Protein AF-A0AA96ZXJ8-F1 (afdb_monomer_lite)

Foldseek 3Di:
DDDDPQDKDKWKKFKKAKFKDWLNHGDQVVVLVVLVVVCLLPDDFVCCCVQAFDDDPQWTWHKAWDDQDPDQRKTKIKIWTGHPVQDDPTDDNDPPPPDDPDPRIQIKIWIQRRVRRMIIIIDGPRGDPQCVQVSSQRNQQVSDPNRTDMGMGIGFDAFPVPRHGQMDIDIFRSDSVRVVVVSVVSCVVCVVRD

pLDDT: mean 78.91, std 14.93, range [38.12, 94.0]

Sequence (194 aa):
MGKGNVKFAERQVGFYRVLCELDQEPFPFMDVIDEYRHELRFSNPDRIQKIFALPHFGQILFLEFKEYTYRGDNVRGKFYCLSEADFPPQIPSDLEDPFFESEKSKAVHFYYFPEEQIIGGELKPGADVEKIGFYLETVMKNIFPNPPSFEFEISRVCSSKSGEELFKTVWVENNSNKIYQEILKAYAELSDLF

Secondary structure (DSSP, 8-state):
-------EEEEEEEEEEEEEEETTEE--HHHHHHHHHHHHHH--HHHHHHHTSEEETTEEEEEEEEEE-SSS--EEEEEEEEEGGGS-S---SS-S------TT-EEEEEEEETTTTEEEEEEBTTB-TTHHHHHHHHHHHHH-SS---EEEEEEEPBPTTT--B-EEEEEEES-HHHHHHHHHHHHHHHGGG-

Organism: NCBI:txid3028298

Radius of gyration: 17.15 Å; chains: 1; bounding box: 58×48×37 Å

Structure (mmCIF, N/CA/C/O backbone):
data_AF-A0AA96ZXJ8-F1
#
_entry.id   AF-A0AA96ZXJ8-F1
#
loop_
_atom_site.group_PDB
_atom_site.id
_atom_site.type_symbol
_atom_site.label_atom_id
_atom_site.label_alt_id
_atom_site.label_comp_id
_atom_site.label_asym_id
_atom_site.label_entity_id
_atom_site.label_seq_id
_atom_site.pdbx_PDB_ins_code
_atom_site.Cartn_x
_atom_site.Cartn_y
_atom_site.Cartn_z
_atom_site.occupancy
_atom_site.B_iso_or_equiv
_atom_site.auth_seq_id
_atom_site.auth_comp_id
_atom_site.auth_asym_id
_atom_site.auth_atom_id
_atom_site.pdbx_PDB_model_num
ATOM 1 N N . MET A 1 1 ? 40.303 0.109 -11.908 1.00 38.66 1 MET A N 1
ATOM 2 C CA . MET A 1 1 ? 39.143 0.130 -10.990 1.00 38.66 1 MET A CA 1
ATOM 3 C C . MET A 1 1 ? 38.223 1.260 -11.426 1.00 38.66 1 MET A C 1
ATOM 5 O O . MET A 1 1 ? 38.542 2.416 -11.183 1.00 38.66 1 MET A O 1
ATOM 9 N N . GLY A 1 2 ? 37.163 0.952 -12.177 1.00 38.12 2 GLY A N 1
ATOM 10 C CA . GLY A 1 2 ? 36.194 1.959 -12.613 1.00 38.12 2 GLY A CA 1
ATOM 11 C C . GLY A 1 2 ? 35.233 2.281 -11.473 1.00 38.12 2 GLY A C 1
ATOM 12 O O . GLY A 1 2 ? 34.596 1.373 -10.948 1.00 38.12 2 GLY A O 1
ATOM 13 N N . LYS A 1 3 ? 35.141 3.553 -11.074 1.00 40.69 3 LYS A N 1
ATOM 14 C CA . LYS A 1 3 ? 34.037 4.030 -10.236 1.00 40.69 3 LYS A CA 1
ATOM 15 C C . LYS A 1 3 ? 32.780 3.976 -11.103 1.00 40.69 3 LYS A C 1
ATOM 17 O O . LYS A 1 3 ? 32.683 4.727 -12.069 1.00 40.69 3 LYS A O 1
ATOM 22 N N . GLY A 1 4 ? 31.868 3.051 -10.812 1.00 45.03 4 GLY A N 1
ATOM 23 C CA . GLY A 1 4 ? 30.539 3.074 -11.413 1.00 45.03 4 GLY A CA 1
ATOM 24 C C . GLY A 1 4 ? 29.882 4.409 -11.074 1.00 45.03 4 GLY A C 1
ATOM 25 O O . GLY A 1 4 ? 29.867 4.803 -9.909 1.00 45.03 4 GLY A O 1
ATOM 26 N N . ASN A 1 5 ? 29.413 5.137 -12.086 1.00 51.25 5 ASN A N 1
ATOM 27 C CA . ASN A 1 5 ? 28.644 6.359 -11.883 1.00 51.25 5 ASN A CA 1
ATOM 28 C C . ASN A 1 5 ? 27.366 5.993 -11.124 1.00 51.25 5 ASN A C 1
ATOM 30 O O . ASN A 1 5 ? 26.446 5.421 -11.709 1.00 51.25 5 ASN A O 1
ATOM 34 N N . VAL A 1 6 ? 27.328 6.298 -9.828 1.00 56.91 6 VAL A N 1
ATOM 35 C CA . VAL A 1 6 ? 26.113 6.198 -9.020 1.00 56.91 6 VAL A CA 1
ATOM 36 C C . VAL A 1 6 ? 25.097 7.166 -9.617 1.00 56.91 6 VAL A C 1
ATOM 38 O O . VAL A 1 6 ? 25.311 8.379 -9.615 1.00 56.91 6 VAL A O 1
ATOM 41 N N . LYS A 1 7 ? 24.022 6.630 -10.201 1.00 72.06 7 LYS A N 1
ATOM 42 C CA . LYS A 1 7 ? 22.935 7.436 -10.757 1.00 72.06 7 LYS A CA 1
ATOM 43 C C . LYS A 1 7 ? 21.958 7.774 -9.633 1.00 72.06 7 LYS A C 1
ATOM 45 O O . LYS A 1 7 ? 21.336 6.882 -9.057 1.00 72.06 7 LYS A O 1
ATOM 50 N N . PHE A 1 8 ? 21.844 9.062 -9.335 1.00 77.56 8 PHE A N 1
ATOM 51 C CA . PHE A 1 8 ? 20.801 9.610 -8.474 1.00 77.56 8 PHE A CA 1
ATOM 52 C C . PHE A 1 8 ? 19.577 9.963 -9.318 1.00 77.56 8 PHE A C 1
ATOM 54 O O . PHE A 1 8 ? 19.719 10.382 -10.468 1.00 77.56 8 PHE A O 1
ATOM 61 N N . ALA A 1 9 ? 18.393 9.807 -8.739 1.00 80.31 9 ALA A N 1
ATOM 62 C CA . ALA A 1 9 ? 17.132 10.248 -9.313 1.00 80.31 9 ALA A CA 1
ATOM 63 C C . ALA A 1 9 ? 16.409 11.153 -8.313 1.00 80.31 9 ALA A C 1
ATOM 65 O O . ALA A 1 9 ? 16.383 10.868 -7.112 1.00 80.31 9 ALA A O 1
ATOM 66 N N . GLU A 1 10 ? 15.825 12.236 -8.817 1.00 86.06 10 GLU A N 1
ATOM 67 C CA . GLU A 1 10 ? 14.855 13.016 -8.057 1.00 86.06 10 GLU A CA 1
ATOM 68 C C . GLU A 1 10 ? 13.571 12.195 -7.908 1.00 86.06 10 GLU A C 1
ATOM 70 O O . GLU A 1 10 ? 13.087 11.600 -8.875 1.00 86.06 10 GLU A O 1
ATOM 75 N N . ARG A 1 11 ? 13.040 12.131 -6.688 1.00 86.19 11 ARG A N 1
ATOM 76 C CA . ARG A 1 11 ? 11.789 11.448 -6.361 1.00 86.19 11 ARG A CA 1
ATOM 77 C C . ARG A 1 11 ? 10.966 12.302 -5.417 1.00 86.19 11 ARG A C 1
ATOM 79 O O . ARG A 1 11 ? 11.513 13.077 -4.639 1.00 86.19 11 ARG A O 1
ATOM 86 N N . GLN A 1 12 ? 9.655 12.130 -5.459 1.00 90.12 12 GLN A N 1
ATOM 87 C CA . GLN A 1 12 ? 8.750 12.733 -4.491 1.00 90.12 12 GLN A CA 1
ATOM 88 C C . GLN A 1 12 ? 8.205 11.642 -3.577 1.00 90.12 12 GLN A C 1
ATOM 90 O O . GLN A 1 12 ? 7.843 10.564 -4.044 1.00 90.12 12 GLN A O 1
ATOM 95 N N . VAL A 1 13 ? 8.164 11.920 -2.281 1.00 91.44 13 VAL A N 1
ATOM 96 C CA . VAL A 1 13 ? 7.542 11.072 -1.262 1.00 91.44 13 VAL A CA 1
ATOM 97 C C . VAL A 1 13 ? 6.345 11.826 -0.714 1.00 91.44 13 VAL A C 1
ATOM 99 O O . VAL A 1 13 ? 6.515 12.963 -0.285 1.00 91.44 13 VAL A O 1
ATOM 102 N N . GLY A 1 14 ? 5.163 11.221 -0.734 1.00 92.81 14 GLY A N 1
ATOM 103 C CA . GLY A 1 14 ? 3.959 11.785 -0.127 1.00 92.81 14 GLY A CA 1
ATOM 104 C C . GLY A 1 14 ? 3.421 10.914 0.997 1.00 92.81 14 GLY A C 1
ATOM 105 O O . GLY A 1 14 ? 3.833 9.762 1.163 1.00 92.81 14 GLY A O 1
ATOM 106 N N . PHE A 1 15 ? 2.501 11.496 1.759 1.00 93.94 15 PHE A N 1
ATOM 107 C CA . PHE A 1 15 ? 1.874 10.861 2.911 1.00 93.94 15 PHE A CA 1
ATOM 108 C C . PHE A 1 15 ? 0.371 10.747 2.720 1.00 93.94 15 PHE A C 1
ATOM 110 O O . PHE A 1 15 ? -0.274 11.629 2.147 1.00 93.94 15 PHE A O 1
ATOM 117 N N . TYR A 1 16 ? -0.173 9.649 3.222 1.00 93.69 16 TYR A N 1
ATOM 118 C CA . TYR A 1 16 ? -1.559 9.261 3.043 1.00 93.69 16 TYR A CA 1
ATOM 119 C C . TYR A 1 16 ? -2.143 8.809 4.365 1.00 93.69 16 TYR A C 1
ATOM 121 O O . TYR A 1 16 ? -1.481 8.081 5.099 1.00 93.69 16 TYR A O 1
ATOM 129 N N . ARG A 1 17 ? -3.376 9.207 4.652 1.00 93.62 17 ARG A N 1
ATOM 130 C CA . ARG A 1 17 ? -4.144 8.673 5.768 1.00 93.62 17 ARG A CA 1
ATOM 131 C C . ARG A 1 17 ? -4.875 7.428 5.300 1.00 93.62 17 ARG A C 1
ATOM 133 O O . ARG A 1 17 ? -5.381 7.399 4.180 1.00 93.62 17 ARG A O 1
ATOM 140 N N . VAL A 1 18 ? -4.907 6.422 6.159 1.00 93.81 18 VAL A N 1
ATOM 141 C CA . VAL A 1 18 ? -5.640 5.182 5.941 1.00 93.81 18 VAL A CA 1
ATOM 142 C C . VAL A 1 18 ? -6.847 5.176 6.860 1.00 93.81 18 VAL A C 1
ATOM 144 O O . VAL A 1 18 ? -6.709 5.398 8.058 1.00 93.81 18 VAL A O 1
ATOM 147 N N . LEU A 1 19 ? -8.015 4.899 6.296 1.00 93.38 19 LEU A N 1
ATOM 148 C CA . LEU A 1 19 ? -9.210 4.522 7.033 1.00 93.38 19 LEU A CA 1
ATOM 149 C C . LEU A 1 19 ? -9.629 3.140 6.545 1.00 93.38 19 LEU A C 1
ATOM 151 O O . LEU A 1 19 ? -9.641 2.868 5.343 1.00 93.38 19 LEU A O 1
ATOM 155 N N . CYS A 1 20 ? -9.921 2.260 7.492 1.00 93.12 20 CYS A N 1
ATOM 156 C CA . CYS A 1 20 ? -10.344 0.898 7.229 1.00 93.12 20 CYS A CA 1
ATOM 157 C C . CYS A 1 20 ? -11.541 0.595 8.121 1.00 93.12 20 CYS A C 1
ATOM 159 O O . CYS A 1 20 ? -11.475 0.767 9.340 1.00 93.12 20 CYS A O 1
ATOM 161 N N . GLU A 1 21 ? -12.617 0.126 7.506 1.00 94.00 21 GLU A N 1
ATOM 162 C CA . GLU A 1 21 ? -13.845 -0.250 8.192 1.00 94.00 21 GLU A CA 1
ATOM 163 C C . GLU A 1 21 ? -14.238 -1.681 7.826 1.00 94.00 21 GLU A C 1
ATOM 165 O O . GLU A 1 21 ? -14.047 -2.139 6.694 1.00 94.00 21 GLU A O 1
ATOM 170 N N . LEU A 1 22 ? -14.781 -2.388 8.814 1.00 92.19 22 LEU A N 1
ATOM 171 C CA . LEU A 1 22 ? -15.358 -3.716 8.692 1.00 92.19 22 LEU A CA 1
ATOM 172 C C . LEU A 1 22 ? -16.782 -3.654 9.233 1.00 92.19 22 LEU A C 1
ATOM 174 O O . LEU A 1 22 ? -16.979 -3.404 10.418 1.00 92.19 22 LEU A O 1
ATOM 178 N N . ASP A 1 23 ? -17.768 -3.868 8.365 1.00 91.75 23 ASP A N 1
ATOM 179 C CA . ASP A 1 23 ? -19.187 -3.754 8.719 1.00 91.75 23 ASP A CA 1
ATOM 180 C C . ASP A 1 23 ? -19.523 -2.395 9.373 1.00 91.75 23 ASP A C 1
ATOM 182 O O . ASP A 1 23 ? -20.305 -2.326 10.319 1.00 91.75 23 ASP A O 1
ATOM 186 N N . GLN A 1 24 ? -18.943 -1.314 8.824 1.00 90.75 24 GLN A N 1
ATOM 187 C CA . GLN A 1 24 ? -19.086 0.088 9.272 1.00 90.75 24 GLN A CA 1
ATOM 188 C C . GLN A 1 24 ? -18.461 0.399 10.639 1.00 90.75 24 GLN A C 1
ATOM 190 O O . GLN A 1 24 ? -18.668 1.481 11.187 1.00 90.75 24 GLN A O 1
ATOM 195 N N . GLU A 1 25 ? -17.684 -0.530 11.194 1.00 91.94 25 GLU A N 1
ATOM 196 C CA . GLU A 1 25 ? -16.923 -0.313 12.418 1.00 91.94 25 GLU A CA 1
ATOM 197 C C . GLU A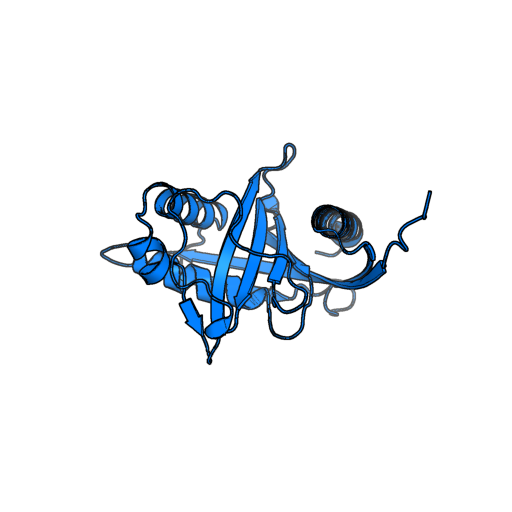 1 25 ? -15.431 -0.147 12.095 1.00 91.94 25 GLU A C 1
ATOM 199 O O . GLU A 1 25 ? -14.914 -0.841 11.212 1.00 91.94 25 GLU A O 1
ATOM 204 N N . PRO A 1 26 ? -14.703 0.733 12.809 1.00 91.44 26 PRO A N 1
ATOM 205 C CA . PRO A 1 26 ? -13.267 0.891 12.617 1.00 91.44 26 PRO A CA 1
ATOM 206 C C . PRO A 1 26 ? -12.527 -0.440 12.768 1.00 91.44 26 PRO A C 1
ATOM 208 O O . PRO A 1 26 ? -12.645 -1.117 13.793 1.00 91.44 26 PRO A O 1
ATOM 211 N N . PHE A 1 27 ? -11.722 -0.791 11.767 1.00 89.25 27 PHE A N 1
ATOM 212 C CA . PHE A 1 27 ? -10.960 -2.034 11.740 1.00 89.25 27 PHE A CA 1
ATOM 213 C C . PHE A 1 27 ? -9.464 -1.753 11.544 1.00 89.25 27 PHE A C 1
ATOM 215 O O . PHE A 1 27 ? -9.099 -0.996 10.642 1.00 89.25 27 PHE A O 1
ATOM 222 N N . PRO A 1 28 ? -8.562 -2.325 12.364 1.00 87.69 28 PRO A N 1
ATOM 223 C CA . PRO A 1 28 ? -7.135 -2.059 12.230 1.00 87.69 28 PRO A CA 1
ATOM 224 C C . PRO A 1 28 ? -6.583 -2.524 10.879 1.00 87.69 28 PRO A C 1
ATOM 226 O O . PRO A 1 28 ? -6.647 -3.699 10.524 1.00 87.69 28 PRO A O 1
ATOM 229 N N . PHE A 1 29 ? -5.935 -1.615 10.148 1.00 87.06 29 PHE A N 1
ATOM 230 C CA . PHE A 1 29 ? -5.286 -1.943 8.873 1.00 87.06 29 PHE A CA 1
ATOM 231 C C . PHE A 1 29 ? -4.214 -3.040 9.010 1.00 87.06 29 PHE A C 1
ATOM 233 O O . PHE A 1 29 ? -3.975 -3.802 8.078 1.00 87.06 29 PHE A O 1
ATOM 240 N N . MET A 1 30 ? -3.579 -3.151 10.182 1.00 86.38 30 MET A N 1
ATOM 241 C CA . MET A 1 30 ? -2.612 -4.217 10.461 1.00 86.38 30 MET A CA 1
ATOM 242 C C . MET A 1 30 ? -3.239 -5.609 10.435 1.00 86.38 30 MET A C 1
ATOM 244 O O . MET A 1 30 ? -2.631 -6.521 9.882 1.00 86.38 30 MET A O 1
ATOM 248 N N . ASP A 1 31 ? -4.461 -5.759 10.942 1.00 88.00 31 ASP A N 1
ATOM 249 C CA . ASP A 1 31 ? -5.156 -7.048 10.948 1.00 88.00 31 ASP A CA 1
ATOM 250 C C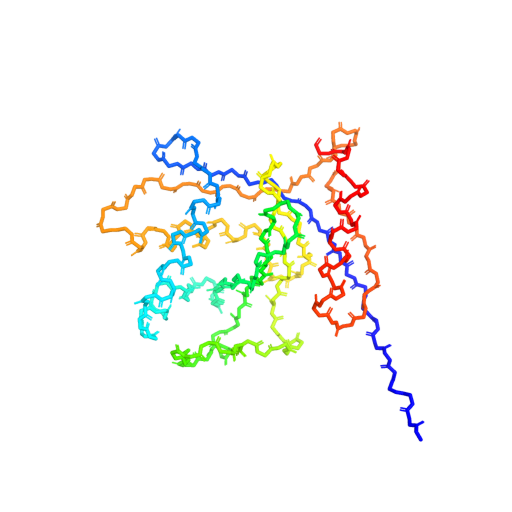 . ASP A 1 31 ? -5.477 -7.491 9.510 1.00 88.00 31 ASP A C 1
ATOM 252 O O . ASP A 1 31 ? -5.343 -8.664 9.161 1.00 88.00 31 ASP A O 1
ATOM 256 N N . VAL A 1 32 ? -5.798 -6.535 8.629 1.00 88.06 32 VAL A N 1
ATOM 257 C CA . VAL A 1 32 ? -5.950 -6.773 7.183 1.00 88.06 32 VAL A CA 1
ATOM 258 C C . VAL A 1 32 ? -4.643 -7.265 6.564 1.00 88.06 32 VAL A C 1
ATOM 260 O O . VAL A 1 32 ? -4.640 -8.233 5.801 1.00 88.06 32 VAL A O 1
ATOM 263 N N . ILE A 1 33 ? -3.524 -6.600 6.873 1.00 85.19 33 ILE A N 1
ATOM 264 C CA . ILE A 1 33 ? -2.200 -6.995 6.375 1.00 85.19 33 ILE A CA 1
ATOM 265 C C . ILE A 1 33 ? -1.850 -8.406 6.853 1.00 85.19 33 ILE A C 1
ATOM 267 O O . ILE A 1 33 ? -1.303 -9.197 6.081 1.00 85.19 33 ILE A O 1
ATOM 271 N N . ASP A 1 34 ? -2.137 -8.734 8.107 1.00 84.62 34 ASP A N 1
ATOM 272 C CA . ASP A 1 34 ? -1.811 -10.039 8.669 1.00 84.62 34 ASP A CA 1
ATOM 273 C C . ASP A 1 34 ? -2.625 -11.158 8.020 1.00 84.62 34 ASP A C 1
ATOM 275 O O . ASP A 1 34 ? -2.039 -12.173 7.630 1.00 84.62 34 ASP A O 1
ATOM 279 N N . GLU A 1 35 ? -3.922 -10.949 7.792 1.00 86.62 35 GLU A N 1
ATOM 280 C CA . GLU A 1 35 ? -4.776 -11.900 7.071 1.00 86.62 35 GLU A CA 1
ATOM 281 C C . GLU A 1 35 ? -4.306 -12.082 5.618 1.00 86.62 35 GLU A C 1
ATOM 283 O O . GLU A 1 35 ? -4.105 -13.202 5.142 1.00 86.62 35 GLU A O 1
ATOM 288 N N . TYR A 1 36 ? -4.009 -10.976 4.930 1.00 85.50 36 TYR A N 1
ATOM 289 C CA . TYR A 1 36 ? -3.429 -10.985 3.587 1.00 85.50 36 TYR A CA 1
ATOM 290 C C . TYR A 1 36 ? -2.152 -11.835 3.518 1.00 85.50 36 TYR A C 1
ATOM 292 O O . TYR A 1 36 ? -1.977 -12.677 2.632 1.00 85.50 36 TYR A O 1
ATOM 300 N N . ARG A 1 37 ? -1.233 -11.623 4.466 1.00 78.69 37 ARG A N 1
ATOM 301 C CA . ARG A 1 37 ? 0.044 -12.344 4.529 1.00 78.69 37 ARG A CA 1
ATOM 302 C C . ARG A 1 37 ? -0.143 -13.802 4.919 1.00 78.69 37 ARG A C 1
ATOM 304 O O . ARG A 1 37 ? 0.612 -14.644 4.427 1.00 78.69 37 ARG A O 1
ATOM 311 N N . HIS A 1 38 ? -1.093 -14.094 5.804 1.00 82.56 38 HIS A N 1
ATOM 312 C CA . HIS A 1 38 ? -1.467 -15.454 6.163 1.00 82.56 38 HIS A CA 1
ATOM 313 C C . HIS A 1 38 ? -1.887 -16.215 4.904 1.00 82.56 38 HIS A C 1
ATOM 315 O O . HIS A 1 38 ? -1.270 -17.222 4.556 1.00 82.56 38 HIS A O 1
ATOM 321 N N . GLU A 1 39 ? -2.837 -15.671 4.150 1.00 82.81 39 GLU A N 1
ATOM 322 C CA . GLU A 1 39 ? -3.339 -16.309 2.937 1.00 82.81 39 GLU A CA 1
ATOM 323 C C . GLU A 1 39 ? -2.275 -16.448 1.846 1.00 82.81 39 GLU A C 1
ATOM 325 O O . GLU A 1 39 ? -2.201 -17.502 1.212 1.00 82.81 39 GLU A O 1
ATOM 330 N N . LEU A 1 40 ? -1.389 -15.462 1.658 1.00 76.94 40 LEU A N 1
ATOM 331 C CA . LEU A 1 40 ? -0.261 -15.599 0.727 1.00 76.94 40 LEU A CA 1
ATOM 332 C C . LEU A 1 40 ? 0.662 -16.774 1.079 1.00 76.94 40 LEU A C 1
ATOM 334 O O . LEU A 1 40 ? 1.113 -17.481 0.182 1.00 76.94 40 LEU A O 1
ATOM 338 N N . ARG A 1 41 ? 0.948 -16.993 2.369 1.00 73.06 41 ARG A N 1
ATOM 339 C CA . ARG A 1 41 ? 1.862 -18.056 2.829 1.00 73.06 41 ARG A CA 1
ATOM 340 C C . ARG A 1 41 ? 1.305 -19.460 2.629 1.00 73.06 41 ARG A C 1
ATOM 342 O O . ARG A 1 41 ? 2.082 -20.391 2.442 1.00 73.06 41 ARG A O 1
ATOM 349 N N . PHE A 1 42 ? -0.013 -19.617 2.711 1.00 72.62 42 PHE A N 1
ATOM 350 C CA . PHE A 1 42 ? -0.676 -20.921 2.628 1.00 72.62 42 PHE A CA 1
ATOM 351 C C . PHE A 1 42 ? -1.362 -21.172 1.275 1.00 72.62 42 PHE A C 1
ATOM 353 O O . PHE A 1 42 ? -1.900 -22.257 1.045 1.00 72.62 42 PHE A O 1
ATOM 360 N N . SER A 1 43 ? -1.324 -20.205 0.355 1.00 70.06 43 SER A N 1
ATOM 361 C CA . SER A 1 43 ? -1.869 -20.335 -0.997 1.00 70.06 43 SER A CA 1
ATOM 362 C C . SER A 1 43 ? -0.916 -21.058 -1.949 1.00 70.06 43 SER A C 1
ATOM 364 O O . SER A 1 43 ? 0.296 -20.875 -1.913 1.00 70.06 43 SER A O 1
ATOM 366 N N . ASN A 1 44 ? -1.476 -21.856 -2.863 1.00 69.56 44 ASN A N 1
ATOM 367 C CA . ASN A 1 44 ? -0.720 -22.374 -4.003 1.00 69.56 44 ASN A CA 1
ATOM 368 C C . ASN A 1 44 ? -0.548 -21.283 -5.091 1.00 69.56 44 ASN A C 1
ATOM 370 O O . ASN A 1 44 ? -1.308 -20.309 -5.098 1.00 69.56 44 ASN A O 1
ATOM 374 N N . PRO A 1 45 ? 0.404 -21.441 -6.031 1.00 66.31 45 PRO A N 1
ATOM 375 C CA . PRO A 1 45 ? 0.651 -20.471 -7.105 1.00 66.31 45 PRO A CA 1
ATOM 376 C C . PRO A 1 45 ? -0.599 -20.023 -7.877 1.00 66.31 45 PRO A C 1
ATOM 378 O O . PRO A 1 45 ? -0.795 -18.830 -8.111 1.00 66.31 45 PRO A O 1
ATOM 381 N N . ASP A 1 46 ? -1.486 -20.961 -8.216 1.00 65.69 46 ASP A N 1
ATOM 382 C CA . ASP A 1 46 ? -2.715 -20.673 -8.966 1.00 65.69 46 ASP A CA 1
ATOM 383 C C . ASP A 1 46 ? -3.690 -19.791 -8.172 1.00 65.69 46 ASP A C 1
ATOM 385 O O . ASP A 1 46 ? -4.407 -18.965 -8.742 1.00 65.69 46 ASP A O 1
ATOM 389 N N . ARG A 1 47 ? -3.737 -19.953 -6.846 1.00 68.62 47 ARG A N 1
ATOM 390 C CA . ARG A 1 47 ? -4.560 -19.129 -5.955 1.00 68.62 47 ARG A CA 1
ATOM 391 C C . ARG A 1 47 ? -3.981 -17.722 -5.818 1.00 68.62 47 ARG A C 1
ATOM 393 O O . ARG A 1 47 ? -4.759 -16.770 -5.817 1.00 68.62 47 ARG A O 1
ATOM 400 N N . ILE A 1 48 ? -2.650 -17.579 -5.815 1.00 69.50 48 ILE A N 1
ATOM 401 C CA . ILE A 1 48 ? -1.986 -16.265 -5.843 1.00 69.50 48 ILE A CA 1
ATOM 402 C C . ILE A 1 48 ? -2.423 -15.482 -7.088 1.00 69.50 48 ILE A C 1
ATOM 404 O O . ILE A 1 48 ? -2.868 -14.343 -6.981 1.00 69.50 48 ILE A O 1
ATOM 408 N N . GLN A 1 49 ? -2.397 -16.109 -8.264 1.00 66.88 49 GLN A N 1
ATOM 409 C CA . GLN A 1 49 ? -2.799 -15.440 -9.506 1.00 66.88 49 GLN A CA 1
ATOM 410 C C . GLN A 1 49 ? -4.277 -15.056 -9.558 1.00 66.88 49 GLN A C 1
ATOM 412 O O . GLN A 1 49 ? -4.622 -14.038 -10.145 1.00 66.88 49 GLN A O 1
ATOM 417 N N . LYS A 1 50 ? -5.161 -15.862 -8.967 1.00 68.38 50 LYS A N 1
ATOM 418 C CA . LYS A 1 50 ? -6.607 -15.604 -9.017 1.00 68.38 50 LYS A CA 1
ATOM 419 C C . LYS A 1 50 ? -7.071 -14.561 -8.010 1.00 68.38 50 LYS A C 1
ATOM 421 O O . LYS A 1 50 ? -8.018 -13.840 -8.298 1.00 68.38 50 LYS A O 1
ATOM 426 N N . ILE A 1 51 ? -6.455 -14.527 -6.830 1.00 73.44 51 ILE A N 1
ATOM 427 C CA . ILE A 1 51 ? -6.914 -13.691 -5.713 1.00 73.44 51 ILE A CA 1
ATOM 428 C C . ILE A 1 51 ? -6.087 -12.410 -5.594 1.00 73.44 51 ILE A C 1
ATOM 430 O O . ILE A 1 51 ? -6.653 -11.355 -5.328 1.00 73.44 51 ILE A O 1
ATOM 434 N N . PHE A 1 52 ? -4.772 -12.488 -5.805 1.00 81.00 52 PHE A N 1
ATOM 435 C CA . PHE A 1 52 ? -3.829 -11.422 -5.453 1.00 81.00 52 PHE A CA 1
ATOM 436 C C . PHE A 1 52 ? -3.299 -10.646 -6.663 1.00 81.00 52 PHE A C 1
ATOM 438 O O . PHE A 1 52 ? -2.762 -9.559 -6.508 1.00 81.00 52 PHE A O 1
ATOM 445 N N . ALA A 1 53 ? -3.446 -11.165 -7.880 1.00 81.88 53 ALA A N 1
ATOM 446 C CA . ALA A 1 53 ? -3.132 -10.418 -9.093 1.00 81.88 53 ALA A CA 1
ATOM 447 C C . ALA A 1 53 ? -4.420 -9.832 -9.674 1.00 81.88 53 ALA A C 1
ATOM 449 O O . ALA A 1 53 ? -5.194 -10.532 -10.326 1.00 81.88 53 ALA A O 1
ATOM 450 N N . LEU A 1 54 ? -4.675 -8.550 -9.411 1.00 82.94 54 LEU A N 1
ATOM 451 C CA . LEU A 1 54 ? -5.960 -7.936 -9.739 1.00 82.94 54 LEU A CA 1
ATOM 452 C C . LEU A 1 54 ? -5.886 -7.111 -11.028 1.00 82.94 54 LEU A C 1
ATOM 454 O O . LEU A 1 54 ? -5.133 -6.136 -11.079 1.00 82.94 54 LEU A O 1
ATOM 458 N N . PRO A 1 55 ? -6.676 -7.436 -12.066 1.00 82.31 55 PRO A N 1
ATOM 459 C CA . PRO A 1 55 ? -6.746 -6.608 -13.260 1.00 82.31 55 PRO A CA 1
ATOM 460 C C . PRO A 1 55 ? -7.404 -5.256 -12.946 1.00 82.31 55 PRO A C 1
ATOM 462 O O . PRO A 1 55 ? -8.452 -5.184 -12.306 1.00 82.31 55 PRO A O 1
ATOM 465 N N . HIS A 1 56 ? -6.807 -4.170 -13.433 1.00 82.00 56 HIS A N 1
ATOM 466 C CA . HIS A 1 56 ? -7.281 -2.803 -13.233 1.00 82.00 56 HIS A CA 1
ATOM 467 C C . HIS A 1 56 ? -6.925 -1.924 -14.441 1.00 82.00 56 HIS A C 1
ATOM 469 O O . HIS A 1 56 ? -5.760 -1.608 -14.660 1.00 82.00 56 HIS A O 1
ATOM 475 N N . PHE A 1 57 ? -7.926 -1.540 -15.244 1.00 81.00 57 PHE A N 1
ATOM 476 C CA . PHE A 1 57 ? -7.779 -0.678 -16.434 1.00 81.00 57 PHE A CA 1
ATOM 477 C C . PHE A 1 57 ? -6.578 -1.022 -17.346 1.00 81.00 57 PHE A C 1
ATOM 479 O O . PHE A 1 57 ? -5.791 -0.154 -17.720 1.00 81.00 57 PHE A O 1
ATOM 486 N N . GLY A 1 58 ? -6.431 -2.300 -17.717 1.00 74.88 58 GLY A N 1
ATOM 487 C CA . GLY A 1 58 ? -5.337 -2.767 -18.587 1.00 74.88 58 GLY A CA 1
ATOM 488 C C . GLY A 1 58 ? -3.982 -2.917 -17.884 1.00 74.88 58 GLY A C 1
ATOM 489 O O . GLY A 1 58 ? -2.955 -3.086 -18.540 1.00 74.88 58 GLY A O 1
ATOM 490 N N . GLN A 1 59 ? -3.972 -2.842 -16.555 1.00 82.19 59 GLN A N 1
ATOM 491 C CA . GLN A 1 59 ? -2.832 -3.130 -15.694 1.00 82.19 59 GLN A CA 1
ATOM 492 C C . GLN A 1 59 ? -3.175 -4.286 -14.750 1.00 82.19 59 GLN A C 1
ATOM 494 O O . GLN A 1 59 ? -4.339 -4.660 -14.612 1.00 82.19 59 GLN A O 1
ATOM 499 N N . ILE A 1 60 ? -2.164 -4.836 -14.092 1.00 83.44 60 ILE A N 1
ATOM 500 C CA . ILE A 1 60 ? -2.302 -5.805 -13.010 1.00 83.44 60 ILE A CA 1
ATOM 501 C C . ILE A 1 60 ? -1.723 -5.177 -11.747 1.00 83.44 60 ILE A C 1
ATOM 503 O O . ILE A 1 60 ? -0.573 -4.728 -11.728 1.00 83.44 60 ILE A O 1
ATOM 507 N N . LEU A 1 61 ? -2.547 -5.124 -10.707 1.00 86.38 61 LEU A N 1
ATOM 508 C CA . LEU A 1 61 ? -2.170 -4.677 -9.378 1.00 86.38 61 LEU A CA 1
ATOM 509 C C . LEU A 1 61 ? -1.683 -5.874 -8.568 1.00 86.38 61 LEU A C 1
ATOM 511 O O . LEU A 1 61 ? -2.312 -6.933 -8.582 1.00 86.38 61 LEU A O 1
ATOM 515 N N . PHE A 1 62 ? -0.576 -5.688 -7.859 1.00 85.50 62 PHE A N 1
ATOM 516 C CA . PHE A 1 62 ? -0.036 -6.683 -6.942 1.00 85.50 62 PHE A CA 1
ATOM 517 C C . PHE A 1 62 ? 0.645 -5.987 -5.766 1.00 85.50 62 PHE A C 1
ATOM 519 O O . PHE A 1 62 ? 1.325 -4.975 -5.946 1.00 85.50 62 PHE A O 1
ATOM 526 N N . LEU A 1 63 ? 0.481 -6.528 -4.563 1.00 86.00 63 LEU A N 1
ATOM 527 C CA . LEU A 1 63 ? 1.054 -5.964 -3.345 1.00 86.00 63 LEU A CA 1
ATOM 528 C C . LEU A 1 63 ? 2.030 -6.942 -2.701 1.00 86.00 63 LEU A C 1
ATOM 530 O O . LEU A 1 63 ? 1.720 -8.105 -2.454 1.00 86.00 63 LEU A O 1
ATOM 534 N N . GLU A 1 64 ? 3.212 -6.453 -2.370 1.00 80.75 64 GLU A N 1
ATOM 535 C CA . GLU A 1 64 ? 4.233 -7.237 -1.696 1.00 80.75 64 GLU A CA 1
ATOM 536 C C . GLU A 1 64 ? 4.612 -6.573 -0.378 1.00 80.75 64 GLU A C 1
ATOM 538 O O . GLU A 1 64 ? 5.020 -5.411 -0.348 1.00 80.75 64 GLU A O 1
ATOM 543 N N . PHE A 1 65 ? 4.545 -7.330 0.713 1.00 78.06 65 PHE A N 1
ATOM 544 C CA . PHE A 1 65 ? 5.056 -6.907 2.014 1.00 78.06 65 PHE A CA 1
ATOM 545 C C . PHE A 1 65 ? 6.396 -7.593 2.269 1.00 78.06 65 PHE A C 1
ATOM 547 O O . PHE A 1 65 ? 6.443 -8.817 2.398 1.00 78.06 65 PHE A O 1
ATOM 554 N N . LYS A 1 66 ? 7.488 -6.818 2.332 1.00 65.88 66 LYS A N 1
ATOM 555 C CA . LYS A 1 66 ? 8.848 -7.379 2.372 1.00 65.88 66 LYS A CA 1
ATOM 556 C C . LYS A 1 66 ? 9.338 -7.711 3.783 1.00 65.88 66 LYS A C 1
ATOM 558 O O . LYS A 1 66 ? 10.022 -8.710 3.924 1.00 65.88 66 LYS A O 1
ATOM 563 N N . GLU A 1 67 ? 9.006 -6.942 4.829 1.00 65.44 67 GLU A N 1
ATOM 564 C CA . GLU A 1 67 ? 9.535 -7.185 6.192 1.00 65.44 67 GLU A CA 1
ATOM 565 C C . GLU A 1 67 ? 8.895 -6.295 7.281 1.00 65.44 67 GLU A C 1
ATOM 567 O O . GLU A 1 67 ? 8.478 -5.173 6.994 1.00 65.44 67 GLU A O 1
ATOM 572 N N . TYR A 1 68 ? 8.901 -6.783 8.534 1.00 53.25 68 TYR A N 1
ATOM 573 C CA . TYR A 1 68 ? 8.756 -5.993 9.772 1.00 53.25 68 TYR A CA 1
ATOM 574 C C . TYR A 1 68 ? 10.147 -5.475 10.160 1.00 53.25 68 TYR A C 1
ATOM 576 O O . TYR A 1 68 ? 11.043 -6.278 10.424 1.00 53.25 68 TYR A O 1
ATOM 584 N N . THR A 1 69 ? 10.363 -4.162 10.208 1.00 46.16 69 THR A N 1
ATOM 585 C CA . THR A 1 69 ? 11.641 -3.613 10.700 1.00 46.16 69 THR A CA 1
ATOM 586 C C . THR A 1 69 ? 11.569 -3.282 12.192 1.00 46.16 69 THR A C 1
ATOM 588 O O . THR A 1 69 ? 10.662 -2.601 12.655 1.00 46.16 69 THR A O 1
ATOM 591 N N . TYR A 1 70 ? 12.556 -3.779 12.943 1.00 40.41 70 TYR A N 1
ATOM 592 C CA . TYR A 1 70 ? 12.689 -3.719 14.402 1.00 40.41 70 TYR A CA 1
ATOM 593 C C . TYR A 1 70 ? 12.869 -2.281 14.934 1.00 40.41 70 TYR A C 1
ATOM 595 O O . TYR A 1 70 ? 13.994 -1.790 15.035 1.00 40.41 70 TYR A O 1
ATOM 603 N N . ARG A 1 71 ? 11.740 -1.625 15.240 1.00 41.97 71 ARG A N 1
ATOM 604 C CA . ARG A 1 71 ? 11.448 -0.587 16.260 1.00 41.97 71 ARG A CA 1
ATOM 605 C C . ARG A 1 71 ? 10.206 0.184 15.776 1.00 41.97 71 ARG A C 1
ATOM 607 O O . ARG A 1 71 ? 10.347 1.061 14.931 1.00 41.97 71 ARG A O 1
ATOM 614 N N . GLY A 1 72 ? 9.025 -0.154 16.302 1.00 53.81 72 GLY A N 1
ATOM 615 C CA . GLY A 1 72 ? 7.784 0.614 16.094 1.00 53.81 72 GLY A CA 1
ATOM 616 C C . GLY A 1 72 ? 6.756 0.013 15.130 1.00 53.81 72 GLY A C 1
ATOM 617 O O . GLY A 1 72 ? 6.036 0.771 14.506 1.00 53.81 72 GLY A O 1
ATOM 618 N N . ASP A 1 73 ? 6.723 -1.312 14.947 1.00 69.06 73 ASP A N 1
ATOM 619 C CA . ASP A 1 73 ? 5.674 -2.042 14.201 1.00 69.06 73 ASP A CA 1
ATOM 620 C C . ASP A 1 73 ? 5.369 -1.582 12.761 1.00 69.06 73 ASP A C 1
ATOM 622 O O . ASP A 1 73 ? 4.378 -1.987 12.162 1.00 69.06 73 ASP A O 1
ATOM 626 N N . ASN A 1 74 ? 6.261 -0.801 12.152 1.00 77.00 74 ASN A N 1
ATOM 627 C CA . ASN A 1 74 ? 6.085 -0.327 10.785 1.00 77.00 74 ASN A CA 1
ATOM 628 C C . ASN A 1 74 ? 6.207 -1.468 9.769 1.00 77.00 74 ASN A C 1
ATOM 630 O O . ASN A 1 74 ? 7.147 -2.276 9.809 1.00 77.00 74 ASN A O 1
ATOM 634 N N . VAL A 1 75 ? 5.310 -1.461 8.786 1.00 82.56 75 VAL A N 1
ATOM 635 C CA . VAL A 1 75 ? 5.316 -2.410 7.671 1.00 82.56 75 VAL A CA 1
ATOM 636 C C . VAL A 1 75 ? 5.852 -1.713 6.433 1.00 82.56 75 VAL A C 1
ATOM 638 O O . VAL A 1 75 ? 5.367 -0.647 6.066 1.00 82.56 75 VAL A O 1
ATOM 641 N N . ARG A 1 76 ? 6.826 -2.317 5.747 1.00 87.44 76 ARG A N 1
ATOM 642 C CA . ARG A 1 76 ? 7.251 -1.843 4.422 1.00 87.44 76 ARG A CA 1
ATOM 643 C C . ARG A 1 76 ? 6.873 -2.813 3.325 1.00 87.44 76 ARG A C 1
ATOM 645 O O . ARG A 1 76 ? 6.937 -4.036 3.489 1.00 87.44 76 ARG A O 1
ATOM 652 N N . GLY A 1 77 ? 6.562 -2.251 2.171 1.00 86.56 77 GLY A N 1
ATOM 653 C CA . GLY A 1 77 ? 6.191 -3.030 1.009 1.00 86.56 77 GLY A CA 1
ATOM 654 C C . GLY A 1 77 ? 6.494 -2.333 -0.301 1.00 86.56 77 GLY A C 1
ATOM 655 O O . GLY A 1 77 ? 7.070 -1.236 -0.351 1.00 86.56 77 GLY A O 1
ATOM 656 N N . LYS A 1 78 ? 6.124 -3.027 -1.368 1.00 86.75 78 LYS A N 1
ATOM 657 C CA . LYS A 1 78 ? 6.100 -2.524 -2.731 1.00 86.75 78 LYS A CA 1
ATOM 658 C C . LYS A 1 78 ? 4.707 -2.766 -3.293 1.00 86.75 78 LYS A C 1
ATOM 660 O O . LYS A 1 78 ? 4.187 -3.878 -3.219 1.00 86.75 78 LYS A O 1
ATOM 665 N N . PHE A 1 79 ? 4.105 -1.722 -3.840 1.00 88.19 79 PHE A N 1
ATOM 666 C CA . PHE A 1 79 ? 2.865 -1.831 -4.592 1.00 88.19 79 PHE A CA 1
ATOM 667 C C . PHE A 1 79 ? 3.182 -1.742 -6.078 1.00 88.19 79 PHE A C 1
ATOM 669 O O . PHE A 1 79 ? 3.828 -0.794 -6.528 1.00 88.19 79 PHE A O 1
ATOM 676 N N . TYR A 1 80 ? 2.763 -2.748 -6.831 1.00 84.69 80 TYR A N 1
ATOM 677 C CA . TYR A 1 80 ? 3.062 -2.890 -8.244 1.00 84.69 80 TYR A CA 1
ATOM 678 C C . TYR A 1 80 ? 1.827 -2.600 -9.079 1.00 84.69 80 TYR A C 1
ATOM 680 O O . TYR A 1 80 ? 0.756 -3.151 -8.844 1.00 84.69 80 TYR A O 1
ATOM 688 N N . CYS A 1 81 ? 2.021 -1.783 -10.109 1.00 84.00 81 CYS A N 1
ATOM 689 C CA . CYS A 1 81 ? 1.048 -1.547 -11.160 1.00 84.00 81 CYS A CA 1
ATOM 690 C C . CYS A 1 81 ? 1.676 -1.948 -12.505 1.00 84.00 81 CYS A C 1
ATOM 692 O O . CYS A 1 81 ? 2.321 -1.144 -13.188 1.00 84.00 81 CYS A O 1
ATOM 694 N N . LEU A 1 82 ? 1.577 -3.232 -12.843 1.00 78.69 82 LEU A N 1
ATOM 695 C CA . LEU A 1 82 ? 2.277 -3.855 -13.969 1.00 78.69 82 LEU A CA 1
ATOM 696 C C . LEU A 1 82 ? 1.418 -3.822 -15.230 1.00 78.69 82 LEU A C 1
ATOM 698 O O . LEU A 1 82 ? 0.194 -3.829 -15.152 1.00 78.69 82 LEU A O 1
ATOM 702 N N . SER A 1 83 ? 2.042 -3.781 -16.405 1.00 75.44 83 SER A N 1
ATOM 703 C CA . SER A 1 83 ? 1.311 -4.136 -17.622 1.00 75.44 83 SER A CA 1
ATOM 704 C C . SER A 1 83 ? 1.071 -5.649 -17.640 1.00 75.44 83 SER A C 1
ATOM 706 O O . SER A 1 83 ? 1.839 -6.399 -17.037 1.00 75.44 83 SER A O 1
ATOM 708 N N . GLU A 1 84 ? 0.037 -6.115 -18.341 1.00 71.00 84 GLU A N 1
ATOM 709 C CA . GLU A 1 84 ? -0.241 -7.555 -18.469 1.00 71.00 84 GLU A CA 1
ATOM 710 C C . GLU A 1 84 ? 0.955 -8.334 -19.049 1.00 71.00 84 GLU A C 1
ATOM 712 O O . GLU A 1 84 ? 1.243 -9.443 -18.617 1.00 71.00 84 GLU A O 1
ATOM 717 N N . ALA A 1 85 ? 1.713 -7.719 -19.964 1.00 69.56 85 ALA A N 1
ATOM 718 C CA . ALA A 1 85 ? 2.901 -8.319 -20.571 1.00 69.56 85 ALA A CA 1
ATOM 719 C C . ALA A 1 85 ? 4.114 -8.399 -19.625 1.00 69.56 85 ALA A C 1
ATOM 721 O O . ALA A 1 85 ? 5.007 -9.216 -19.848 1.00 69.56 85 ALA A O 1
ATOM 722 N N . ASP A 1 86 ? 4.158 -7.551 -18.594 1.00 68.19 86 ASP A N 1
ATOM 723 C CA . ASP A 1 86 ? 5.217 -7.548 -17.578 1.00 68.19 86 ASP A CA 1
ATOM 724 C C . ASP A 1 86 ? 4.845 -8.406 -16.355 1.00 68.19 86 ASP A C 1
ATOM 726 O O . ASP A 1 86 ? 5.677 -8.606 -15.467 1.00 68.19 86 ASP A O 1
ATOM 730 N N . PHE A 1 87 ? 3.606 -8.906 -16.286 1.00 66.81 87 PHE A N 1
ATOM 731 C CA . PHE A 1 87 ? 3.166 -9.796 -15.222 1.00 66.81 87 PHE A CA 1
ATOM 732 C C . PHE A 1 87 ? 3.586 -11.241 -15.538 1.00 66.81 87 PHE A C 1
ATOM 734 O O . PHE A 1 87 ? 3.229 -11.770 -16.594 1.00 66.81 87 PHE A O 1
ATOM 741 N N . PRO A 1 88 ? 4.361 -11.908 -14.664 1.00 59.66 88 PRO A N 1
ATOM 742 C CA . PRO A 1 88 ? 4.856 -13.243 -14.955 1.00 59.66 88 PRO A CA 1
ATOM 743 C C . PRO A 1 88 ? 3.691 -14.245 -15.054 1.00 59.66 88 PRO A C 1
ATOM 745 O O . PRO A 1 88 ? 2.825 -14.276 -14.176 1.00 59.66 88 PRO A O 1
ATOM 748 N N . PRO A 1 89 ? 3.675 -15.119 -16.078 1.00 54.34 89 PRO A N 1
ATOM 749 C CA . PRO A 1 89 ? 2.581 -16.064 -16.300 1.00 54.34 89 PRO A CA 1
ATOM 750 C C . PRO A 1 89 ? 2.460 -17.130 -15.202 1.00 54.34 89 PRO A C 1
ATOM 752 O O . PRO A 1 89 ? 1.440 -17.811 -15.147 1.00 54.34 89 PRO A O 1
ATOM 755 N N . GLN A 1 90 ? 3.469 -17.285 -14.334 1.00 56.84 90 GLN A N 1
ATOM 756 C CA . GLN A 1 90 ? 3.482 -18.150 -13.148 1.00 56.84 90 GLN A CA 1
ATOM 757 C C . GLN A 1 90 ? 4.290 -17.458 -12.045 1.00 56.84 90 GLN A C 1
ATOM 759 O O . GLN A 1 90 ? 5.438 -17.085 -12.279 1.00 56.84 90 GLN A O 1
ATOM 764 N N . ILE A 1 91 ? 3.693 -17.267 -10.865 1.00 53.31 91 ILE A N 1
ATOM 765 C CA . ILE A 1 91 ? 4.417 -16.842 -9.658 1.00 53.31 91 ILE A CA 1
ATOM 766 C C . ILE A 1 91 ? 4.949 -18.134 -9.025 1.00 53.31 91 ILE A C 1
ATOM 768 O O . ILE A 1 91 ? 4.128 -18.946 -8.597 1.00 53.31 91 ILE A O 1
ATOM 772 N N . PRO A 1 92 ? 6.267 -18.398 -9.015 1.00 44.69 92 PRO A N 1
ATOM 773 C CA . PRO A 1 92 ? 6.805 -19.610 -8.402 1.00 44.69 92 PRO A CA 1
ATOM 774 C C . PRO A 1 92 ? 6.366 -19.716 -6.935 1.00 44.69 92 PRO A C 1
ATOM 776 O O . PRO A 1 92 ? 6.280 -18.703 -6.242 1.00 44.69 92 PRO A O 1
ATOM 779 N N . SER A 1 93 ? 6.105 -20.937 -6.461 1.00 44.69 93 SER A N 1
ATOM 780 C CA . SER A 1 93 ? 5.692 -21.245 -5.076 1.00 44.69 93 SER A CA 1
ATOM 781 C C . SER A 1 93 ? 6.706 -20.821 -4.009 1.00 44.69 93 SER A C 1
ATOM 783 O O . SER A 1 93 ? 6.384 -20.778 -2.824 1.00 44.69 93 SER A O 1
ATOM 785 N N . ASP A 1 94 ? 7.917 -20.490 -4.438 1.00 46.69 94 ASP A N 1
ATOM 786 C CA . ASP A 1 94 ? 9.078 -20.227 -3.612 1.00 46.69 94 ASP A CA 1
ATOM 787 C C . ASP A 1 94 ? 9.495 -18.785 -3.924 1.00 46.69 94 ASP A C 1
ATOM 789 O O . ASP A 1 94 ? 10.372 -18.506 -4.739 1.00 46.69 94 ASP A O 1
ATOM 793 N N . LEU A 1 95 ? 8.747 -17.841 -3.356 1.00 41.81 95 LEU A N 1
ATOM 794 C CA . LEU A 1 95 ? 8.946 -16.402 -3.509 1.00 41.81 95 LEU A CA 1
ATOM 795 C C . LEU A 1 95 ? 10.252 -15.957 -2.815 1.00 41.81 95 LEU A C 1
ATOM 797 O O . LEU A 1 95 ? 10.230 -15.359 -1.743 1.00 41.81 95 LEU A O 1
ATOM 801 N N . GLU A 1 96 ? 11.398 -16.206 -3.449 1.00 40.50 96 GLU A N 1
ATOM 802 C CA . GLU A 1 96 ? 12.554 -15.307 -3.373 1.00 40.50 96 GLU A CA 1
ATOM 803 C C . GLU A 1 96 ? 12.471 -14.338 -4.571 1.00 40.50 96 GLU A C 1
ATOM 805 O O . GLU A 1 96 ? 13.001 -14.588 -5.648 1.00 40.50 96 GLU A O 1
ATOM 810 N N . ASP A 1 97 ? 11.722 -13.247 -4.375 1.00 43.38 97 ASP A N 1
ATOM 811 C CA . ASP A 1 97 ? 11.738 -11.996 -5.161 1.00 43.38 97 ASP A CA 1
ATOM 812 C C . ASP A 1 97 ? 11.560 -12.123 -6.706 1.00 43.38 97 ASP A C 1
ATOM 814 O O . ASP A 1 97 ? 12.486 -11.867 -7.478 1.00 43.38 97 ASP A O 1
ATOM 818 N N . PRO A 1 98 ? 10.355 -12.459 -7.218 1.00 39.22 98 PRO A N 1
ATOM 819 C CA . PRO A 1 98 ? 10.077 -12.517 -8.656 1.00 39.22 98 PRO A CA 1
ATOM 820 C C . PRO A 1 98 ? 9.932 -11.132 -9.311 1.00 39.22 98 PRO A C 1
ATOM 822 O O . PRO A 1 98 ? 9.811 -11.04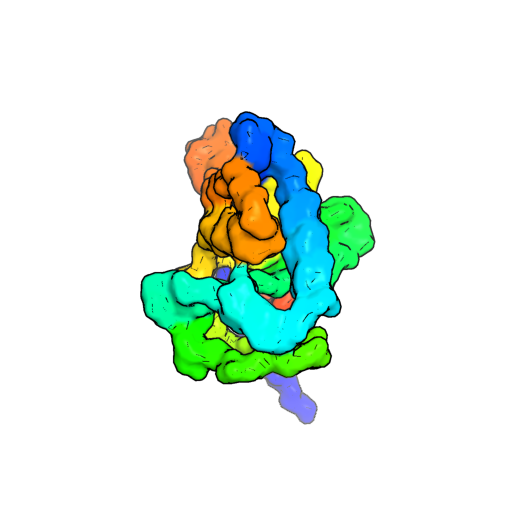0 -10.536 1.00 39.22 98 PRO A O 1
ATOM 825 N N . PHE A 1 99 ? 9.938 -10.040 -8.542 1.00 48.34 99 PHE A N 1
ATOM 826 C CA . PHE A 1 99 ? 9.707 -8.704 -9.078 1.00 48.34 99 PHE A CA 1
ATOM 827 C C . PHE A 1 99 ? 11.024 -8.005 -9.396 1.00 48.34 99 PHE A C 1
ATOM 829 O O . PHE A 1 99 ? 11.620 -7.299 -8.584 1.00 48.34 99 PHE A O 1
ATOM 836 N N . PHE A 1 100 ? 11.456 -8.185 -10.643 1.00 48.94 100 PHE A N 1
ATOM 837 C CA . PHE A 1 100 ? 12.546 -7.429 -11.242 1.00 48.94 100 PHE A CA 1
ATOM 838 C C . PHE A 1 100 ? 12.352 -5.927 -10.993 1.00 48.94 100 PHE A C 1
ATOM 840 O O . PHE A 1 100 ? 11.380 -5.332 -11.465 1.00 48.94 100 PHE A O 1
ATOM 847 N N . GLU A 1 101 ? 13.327 -5.295 -10.332 1.00 48.09 101 GLU A N 1
ATOM 848 C CA . GLU A 1 101 ? 13.542 -3.842 -10.338 1.00 48.09 101 GLU A CA 1
ATOM 849 C C . GLU A 1 101 ? 13.924 -3.373 -11.754 1.00 48.09 101 GLU A C 1
ATOM 851 O O . GLU A 1 101 ? 14.993 -2.820 -11.999 1.00 48.09 101 GLU A O 1
ATOM 856 N N . SER A 1 102 ? 13.068 -3.634 -12.741 1.00 49.38 102 SER A N 1
ATOM 857 C CA . SER A 1 102 ? 13.191 -3.016 -14.049 1.00 49.38 102 SER A CA 1
ATOM 858 C C . SER A 1 102 ? 12.622 -1.602 -13.954 1.00 49.38 102 SER A C 1
ATOM 860 O O . SER A 1 102 ? 11.556 -1.388 -13.369 1.00 49.38 102 SER A O 1
ATOM 862 N N . GLU A 1 103 ? 13.303 -0.625 -14.558 1.00 48.78 103 GLU A N 1
ATOM 863 C CA . GLU A 1 103 ? 12.836 0.771 -14.638 1.00 48.78 103 GLU A CA 1
ATOM 864 C C . GLU A 1 103 ? 11.437 0.902 -15.280 1.00 48.78 103 GLU A C 1
ATOM 866 O O . GLU A 1 103 ? 10.777 1.927 -15.120 1.00 48.78 103 GLU A O 1
ATOM 871 N N . LYS A 1 104 ? 10.960 -0.146 -15.971 1.00 52.25 104 LYS A N 1
ATOM 872 C CA . LYS A 1 104 ? 9.624 -0.232 -16.577 1.00 52.25 104 LYS A CA 1
ATOM 873 C C . LYS A 1 104 ? 8.512 -0.545 -15.576 1.00 52.25 104 LYS A C 1
ATOM 875 O O . LYS A 1 104 ? 7.356 -0.224 -15.841 1.00 52.25 104 LYS A O 1
ATOM 880 N N . SER A 1 105 ? 8.838 -1.149 -14.433 1.00 61.72 105 SER A N 1
ATOM 881 C CA . SER A 1 105 ? 7.845 -1.438 -13.402 1.00 61.72 105 SER A CA 1
ATOM 882 C C . SER A 1 105 ? 7.361 -0.128 -12.773 1.00 61.72 105 SER A C 1
ATOM 884 O O . SER A 1 105 ? 8.148 0.673 -12.254 1.00 61.72 105 SER A O 1
ATOM 886 N N . LYS A 1 106 ? 6.046 0.116 -12.777 1.00 76.56 106 LYS A N 1
ATOM 887 C CA . LYS A 1 106 ? 5.438 1.171 -11.954 1.00 76.56 106 LYS A CA 1
ATOM 888 C C . LYS A 1 106 ? 5.259 0.629 -10.532 1.00 76.56 106 LYS A C 1
ATOM 890 O O . LYS A 1 106 ? 4.153 0.470 -10.039 1.00 76.56 106 LYS A O 1
ATOM 895 N N . ALA A 1 107 ? 6.370 0.233 -9.921 1.00 80.94 107 ALA A N 1
ATOM 896 C CA . ALA A 1 107 ? 6.411 -0.126 -8.514 1.00 80.94 107 ALA A CA 1
ATOM 897 C C . ALA A 1 107 ? 6.571 1.142 -7.670 1.00 80.94 107 ALA A C 1
ATOM 899 O O . ALA A 1 107 ? 7.350 2.027 -8.051 1.00 80.94 107 ALA A O 1
ATOM 900 N N . VAL A 1 108 ? 5.858 1.192 -6.548 1.00 86.50 108 VAL A N 1
ATOM 901 C CA . VAL A 1 108 ? 5.958 2.215 -5.505 1.00 86.50 108 VAL A CA 1
ATOM 902 C C . VAL A 1 108 ? 6.421 1.565 -4.215 1.00 86.50 108 VAL A C 1
ATOM 904 O O . VAL A 1 108 ? 5.805 0.612 -3.738 1.00 86.50 108 VAL A O 1
ATOM 907 N N . HIS A 1 109 ? 7.500 2.093 -3.646 1.00 88.19 109 HIS A N 1
ATOM 908 C CA . HIS A 1 109 ? 7.944 1.737 -2.304 1.00 88.19 109 HIS A CA 1
ATOM 909 C C . HIS A 1 109 ? 7.122 2.509 -1.278 1.00 88.19 109 HIS A C 1
ATOM 911 O O . HIS A 1 109 ? 6.910 3.714 -1.436 1.00 88.19 109 HIS A O 1
ATOM 917 N N . PHE A 1 110 ? 6.695 1.831 -0.215 1.00 90.75 110 PHE A N 1
ATOM 918 C CA . PHE A 1 110 ? 5.956 2.474 0.863 1.00 90.75 110 PHE A CA 1
ATOM 919 C C . PHE A 1 110 ? 6.305 1.909 2.243 1.00 90.75 110 PHE A C 1
ATOM 921 O O . PHE A 1 110 ? 6.753 0.765 2.376 1.00 90.75 110 PHE A O 1
ATOM 928 N N . TYR A 1 111 ? 6.060 2.735 3.256 1.00 91.38 111 TYR A N 1
ATOM 929 C CA . TYR A 1 111 ? 5.946 2.375 4.663 1.00 91.38 111 TYR A CA 1
ATOM 930 C C . TYR A 1 111 ? 4.525 2.638 5.137 1.00 91.38 111 TYR A C 1
ATOM 932 O O . TYR A 1 111 ? 3.948 3.659 4.784 1.00 91.38 111 TYR A O 1
ATOM 940 N N . TYR A 1 112 ? 4.001 1.747 5.964 1.00 90.25 112 TYR A N 1
ATOM 941 C CA . TYR A 1 112 ? 2.838 1.985 6.799 1.00 90.25 112 TYR A CA 1
ATOM 942 C C . TYR A 1 112 ? 3.293 2.194 8.247 1.00 90.25 112 TYR A C 1
ATOM 944 O O . TYR A 1 112 ? 4.088 1.399 8.760 1.00 90.25 112 TYR A O 1
ATOM 952 N N . PHE A 1 113 ? 2.788 3.264 8.854 1.00 89.50 113 PHE A N 1
ATOM 953 C CA . PHE A 1 113 ? 3.013 3.724 10.220 1.00 89.50 113 PHE A CA 1
ATOM 954 C C . PHE A 1 113 ? 1.722 3.477 11.019 1.00 89.50 113 PHE A C 1
ATOM 956 O O . PHE A 1 113 ? 0.759 4.235 10.855 1.00 89.50 113 PHE A O 1
ATOM 963 N N . PRO A 1 114 ? 1.636 2.379 11.800 1.00 86.19 114 PRO A N 1
ATOM 964 C CA . PRO A 1 114 ? 0.367 1.926 12.366 1.00 86.19 114 PRO A CA 1
ATOM 965 C C . PRO A 1 114 ? -0.218 2.833 13.441 1.00 86.19 114 PRO A C 1
ATOM 967 O O . PRO A 1 114 ? -1.440 2.939 13.518 1.00 86.19 114 PRO A O 1
ATOM 970 N N . GLU A 1 115 ? 0.627 3.461 14.263 1.00 86.00 115 GLU A N 1
ATOM 971 C CA . GLU A 1 115 ? 0.171 4.308 15.374 1.00 86.00 115 GLU A CA 1
ATOM 972 C C . GLU A 1 115 ? -0.636 5.507 14.854 1.00 86.00 115 GLU A C 1
ATOM 974 O O . GLU A 1 115 ? -1.673 5.856 15.415 1.00 86.00 115 GLU A O 1
ATOM 979 N N . GLU A 1 116 ? -0.206 6.089 13.736 1.00 87.75 116 GLU A N 1
ATOM 980 C CA . GLU A 1 116 ? -0.821 7.261 13.116 1.00 87.75 116 GLU A CA 1
ATOM 981 C C . GLU A 1 116 ? -1.750 6.917 11.942 1.00 87.75 116 GLU A C 1
ATOM 983 O O . GLU A 1 116 ? -2.395 7.807 11.389 1.00 87.75 116 GLU A O 1
ATOM 988 N N . GLN A 1 117 ? -1.832 5.638 11.560 1.00 90.25 117 GLN A N 1
ATOM 989 C CA . GLN A 1 117 ? -2.553 5.152 10.375 1.00 90.25 117 GLN A CA 1
ATOM 990 C C . GLN A 1 117 ? -2.132 5.882 9.089 1.00 90.25 117 GLN A C 1
ATOM 992 O O . GLN A 1 117 ? -2.959 6.274 8.260 1.00 90.25 117 GLN A O 1
ATOM 997 N N . ILE A 1 118 ? -0.821 6.076 8.920 1.00 91.88 118 ILE A N 1
ATOM 998 C CA . ILE A 1 118 ? -0.247 6.796 7.780 1.00 91.88 118 ILE A CA 1
ATOM 999 C C . ILE A 1 118 ? 0.505 5.837 6.865 1.00 91.88 118 ILE A C 1
ATOM 1001 O O . ILE A 1 118 ? 1.293 5.014 7.317 1.00 91.88 118 ILE A O 1
ATOM 1005 N N . ILE A 1 119 ? 0.331 5.981 5.553 1.00 93.25 119 ILE A N 1
ATOM 1006 C CA . ILE A 1 119 ? 1.252 5.427 4.560 1.00 93.25 119 ILE A CA 1
ATOM 1007 C C . ILE A 1 119 ? 2.162 6.551 4.070 1.00 93.25 119 ILE A C 1
ATOM 1009 O O . ILE A 1 119 ? 1.686 7.588 3.623 1.00 93.25 119 ILE A O 1
ATOM 1013 N N . GLY A 1 120 ? 3.474 6.350 4.125 1.00 93.06 120 GLY A N 1
ATOM 1014 C CA . GLY A 1 120 ? 4.450 7.164 3.403 1.00 93.06 120 GLY A CA 1
ATOM 1015 C C . GLY A 1 120 ? 4.916 6.410 2.165 1.00 93.06 120 GLY A C 1
ATOM 1016 O O . GLY A 1 120 ? 5.387 5.281 2.285 1.00 93.06 120 GLY A O 1
ATOM 1017 N N . GLY A 1 121 ? 4.806 7.001 0.979 1.00 91.62 121 GLY A N 1
ATOM 1018 C CA . GLY A 1 121 ? 5.120 6.303 -0.268 1.00 91.62 121 GLY A CA 1
ATOM 1019 C C . GLY A 1 121 ? 5.638 7.208 -1.375 1.00 91.62 121 GLY A C 1
ATOM 1020 O O . GLY A 1 121 ? 5.461 8.426 -1.352 1.00 91.62 121 GLY A O 1
ATOM 1021 N N . GLU A 1 122 ? 6.309 6.605 -2.353 1.00 89.44 122 GLU A N 1
ATOM 1022 C CA . GLU A 1 122 ? 6.752 7.326 -3.547 1.00 89.44 122 GLU A CA 1
ATOM 1023 C C . GLU A 1 122 ? 5.574 7.798 -4.40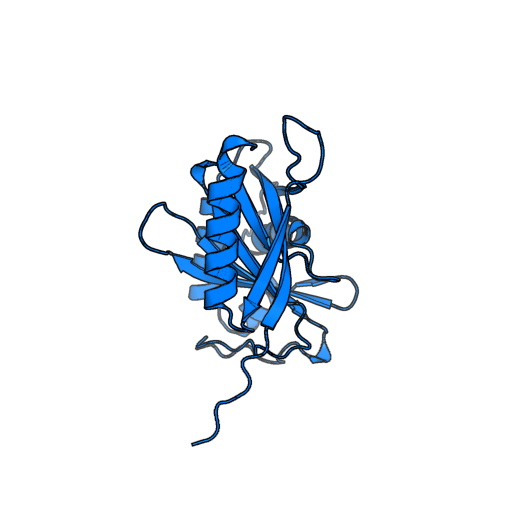1 1.00 89.44 122 GLU A C 1
ATOM 1025 O O . GLU A 1 122 ? 4.643 7.045 -4.680 1.00 89.44 122 GLU A O 1
ATOM 1030 N N . LEU A 1 123 ? 5.671 9.024 -4.908 1.00 86.75 123 LEU A N 1
ATOM 1031 C CA . LEU A 1 123 ? 4.735 9.569 -5.881 1.00 86.75 123 LEU A CA 1
ATOM 1032 C C . LEU A 1 123 ? 5.258 9.241 -7.269 1.00 86.75 123 LEU A C 1
ATOM 1034 O O . LEU A 1 123 ? 6.203 9.865 -7.758 1.00 86.75 123 LEU A O 1
ATOM 1038 N N . LYS A 1 124 ? 4.668 8.222 -7.892 1.00 82.00 124 LYS A N 1
ATOM 1039 C CA . LYS A 1 124 ? 5.098 7.749 -9.204 1.00 82.00 124 LYS A CA 1
ATOM 1040 C C . LYS A 1 124 ? 3.932 7.761 -10.187 1.00 82.00 124 LYS A C 1
ATOM 1042 O O . LYS A 1 124 ? 2.917 7.121 -9.930 1.00 82.00 124 LYS A O 1
ATOM 1047 N N . PRO A 1 125 ? 4.075 8.411 -11.355 1.00 76.56 125 PRO A N 1
ATOM 1048 C CA . PRO A 1 125 ? 3.025 8.404 -12.362 1.00 76.56 125 PRO A CA 1
ATOM 1049 C C . PRO A 1 125 ? 2.581 6.983 -12.737 1.00 76.56 125 PRO A C 1
ATOM 1051 O O . PRO A 1 125 ? 3.374 6.162 -13.210 1.00 76.56 125 PRO A O 1
ATOM 1054 N N . GLY A 1 126 ? 1.290 6.705 -12.551 1.00 71.88 126 GLY A N 1
ATOM 1055 C CA . GLY A 1 126 ? 0.659 5.438 -12.917 1.00 71.88 126 GLY A CA 1
ATOM 1056 C C . GLY A 1 126 ? 0.839 4.300 -11.909 1.00 71.88 126 GLY A C 1
ATOM 1057 O O . GLY A 1 126 ? 0.476 3.168 -12.235 1.00 71.88 126 GLY A O 1
ATOM 1058 N N . ALA A 1 127 ? 1.371 4.587 -10.723 1.00 73.12 127 ALA A N 1
ATOM 1059 C CA . ALA A 1 127 ? 1.271 3.733 -9.552 1.00 73.12 127 ALA A CA 1
ATOM 1060 C C . ALA A 1 127 ? 0.923 4.614 -8.354 1.00 73.12 127 ALA A C 1
ATOM 1062 O O . ALA A 1 127 ? 1.772 5.305 -7.804 1.00 73.12 127 ALA A O 1
ATOM 1063 N N . ASP A 1 128 ? -0.360 4.610 -8.015 1.00 81.81 128 ASP A N 1
ATOM 1064 C CA . ASP A 1 128 ? -0.937 5.512 -7.027 1.00 81.81 128 ASP A CA 1
ATOM 1065 C C . ASP A 1 128 ? -1.132 4.719 -5.735 1.00 81.81 128 ASP A C 1
ATOM 1067 O O . ASP A 1 128 ? -1.804 3.685 -5.747 1.00 81.81 128 ASP A O 1
ATOM 1071 N N . VAL A 1 129 ? -0.522 5.167 -4.636 1.00 87.50 129 VAL A N 1
ATOM 1072 C CA . VAL A 1 129 ? -0.638 4.532 -3.308 1.00 87.50 129 VAL A CA 1
ATOM 1073 C C . VAL A 1 129 ? -2.101 4.441 -2.874 1.00 87.50 129 VAL A C 1
ATOM 1075 O O . VAL A 1 129 ? -2.501 3.476 -2.234 1.00 87.50 129 VAL A O 1
ATOM 1078 N N . GLU A 1 130 ? -2.924 5.392 -3.305 1.00 88.31 130 GLU A N 1
ATOM 1079 C CA . GLU A 1 130 ? -4.371 5.426 -3.110 1.00 88.31 130 GLU A CA 1
ATOM 1080 C C . GLU A 1 130 ? -5.061 4.134 -3.600 1.00 88.31 130 GLU A C 1
ATOM 1082 O O . GLU A 1 130 ? -6.055 3.691 -3.027 1.00 88.31 130 GLU A O 1
ATOM 1087 N N . LYS A 1 131 ? -4.508 3.463 -4.624 1.00 88.69 131 LYS A N 1
ATOM 1088 C CA . LYS A 1 131 ? -5.050 2.198 -5.155 1.00 88.69 131 LYS A CA 1
ATOM 1089 C C . LYS A 1 131 ? -4.792 0.991 -4.255 1.00 88.69 131 LYS A C 1
ATOM 1091 O O . LYS A 1 131 ? -5.404 -0.051 -4.489 1.00 88.69 131 LYS A O 1
ATOM 1096 N N . ILE A 1 132 ? -3.934 1.107 -3.239 1.00 90.50 132 ILE A N 1
ATOM 1097 C CA . ILE A 1 132 ? -3.736 0.042 -2.247 1.00 90.50 132 ILE A CA 1
ATOM 1098 C C . ILE A 1 132 ? -5.061 -0.268 -1.538 1.00 90.50 132 ILE A C 1
ATOM 1100 O O . ILE A 1 132 ? -5.345 -1.439 -1.311 1.00 90.50 132 ILE A O 1
ATOM 1104 N N . GLY A 1 133 ? -5.896 0.743 -1.264 1.00 90.25 133 GLY A N 1
ATOM 1105 C CA . GLY A 1 133 ? -7.191 0.562 -0.601 1.00 90.25 133 GLY A CA 1
ATOM 1106 C C . GLY A 1 133 ? -8.132 -0.303 -1.436 1.00 90.25 133 GLY A C 1
ATOM 1107 O O . GLY A 1 133 ? -8.535 -1.375 -0.997 1.00 90.25 133 GLY A O 1
ATOM 1108 N N . PHE A 1 134 ? -8.366 0.093 -2.691 1.00 90.56 134 PHE A N 1
ATOM 1109 C CA . PHE A 1 134 ? -9.151 -0.693 -3.654 1.00 90.56 134 PHE A CA 1
ATOM 1110 C C . PHE A 1 134 ? -8.625 -2.128 -3.820 1.00 90.56 134 PHE A C 1
ATOM 1112 O O . PHE A 1 134 ? -9.398 -3.090 -3.875 1.00 90.56 134 PHE A O 1
ATOM 1119 N N . TYR A 1 135 ? -7.300 -2.275 -3.921 1.00 91.44 135 TYR A N 1
ATOM 1120 C CA . TYR A 1 135 ? -6.662 -3.579 -4.045 1.00 91.44 135 TYR A CA 1
ATOM 1121 C C . TYR A 1 135 ? -6.959 -4.454 -2.822 1.00 91.44 135 TYR A C 1
ATOM 1123 O O . TYR A 1 135 ? -7.445 -5.572 -2.983 1.00 91.44 135 TYR A O 1
ATOM 1131 N N . LEU A 1 136 ? -6.711 -3.944 -1.612 1.00 91.62 136 LEU A N 1
ATOM 1132 C CA . LEU A 1 136 ? -6.926 -4.687 -0.372 1.00 91.62 136 LEU A CA 1
ATOM 1133 C C . LEU A 1 136 ? -8.400 -5.028 -0.175 1.00 91.62 136 LEU A C 1
ATOM 1135 O O . LEU A 1 136 ? -8.703 -6.180 0.108 1.00 91.62 136 LEU A O 1
ATOM 1139 N N . GLU A 1 137 ? -9.315 -4.095 -0.429 1.00 91.88 137 GLU A N 1
ATOM 1140 C CA . GLU A 1 137 ? -10.758 -4.345 -0.374 1.00 91.88 137 GLU A CA 1
ATOM 1141 C C . GLU A 1 137 ? -11.161 -5.556 -1.224 1.00 91.88 137 GLU A C 1
ATOM 1143 O O . GLU A 1 137 ? -11.849 -6.471 -0.764 1.00 91.88 137 GLU A O 1
ATOM 1148 N N . THR A 1 138 ? -10.682 -5.587 -2.469 1.00 91.50 138 THR A N 1
ATOM 1149 C CA . THR A 1 138 ? -10.985 -6.657 -3.420 1.00 91.50 138 THR A CA 1
ATOM 1150 C C . THR A 1 138 ? -10.367 -7.984 -2.981 1.00 91.50 138 THR A C 1
ATOM 1152 O O . THR A 1 138 ? -11.027 -9.022 -3.046 1.00 91.50 138 THR A O 1
ATOM 1155 N N . VAL A 1 139 ? -9.115 -7.970 -2.511 1.00 89.88 139 VAL A N 1
ATOM 1156 C CA . VAL A 1 139 ? -8.441 -9.177 -2.014 1.00 89.88 139 VAL A CA 1
ATOM 1157 C C . VAL A 1 139 ? -9.160 -9.740 -0.790 1.00 89.88 139 VAL A C 1
ATOM 1159 O O . VAL A 1 139 ? -9.449 -10.934 -0.764 1.00 89.88 139 VAL A O 1
ATOM 1162 N N . MET A 1 140 ? -9.513 -8.907 0.191 1.00 91.12 140 MET A N 1
ATOM 1163 C CA . MET A 1 140 ? -10.193 -9.368 1.403 1.00 91.12 140 MET A CA 1
ATOM 1164 C C . MET A 1 140 ? -11.553 -9.983 1.074 1.00 91.12 140 MET A C 1
ATOM 1166 O O . MET A 1 140 ? -11.859 -11.081 1.534 1.00 91.12 140 MET A O 1
ATOM 1170 N N . LYS A 1 141 ? -12.331 -9.365 0.178 1.00 89.75 141 LYS A N 1
ATOM 1171 C CA . LYS A 1 141 ? -13.599 -9.941 -0.305 1.00 89.75 141 LYS A CA 1
ATOM 1172 C C . LYS A 1 141 ? -13.432 -11.321 -0.956 1.00 89.75 141 LYS A C 1
ATOM 1174 O O . LYS A 1 141 ? -14.354 -12.127 -0.896 1.00 89.75 141 LYS A O 1
ATOM 1179 N N . ASN A 1 142 ? -12.274 -11.609 -1.549 1.00 87.38 142 ASN A N 1
ATOM 1180 C CA . ASN A 1 142 ? -11.967 -12.915 -2.139 1.00 87.38 142 ASN A CA 1
ATOM 1181 C C . ASN A 1 142 ? -11.432 -13.940 -1.123 1.00 87.38 142 ASN A C 1
ATOM 1183 O O . ASN A 1 142 ? -11.541 -15.144 -1.359 1.00 87.38 142 ASN A O 1
ATOM 1187 N N . ILE A 1 143 ? -10.824 -13.483 -0.025 1.00 87.62 143 ILE A N 1
ATOM 1188 C CA . ILE A 1 143 ? -10.327 -14.345 1.055 1.00 87.62 143 ILE A CA 1
ATOM 1189 C C . ILE A 1 143 ? -11.500 -14.918 1.863 1.00 87.62 143 ILE A C 1
ATOM 1191 O O . ILE A 1 143 ? -11.504 -16.109 2.180 1.00 87.62 143 ILE A O 1
ATOM 1195 N N . PHE A 1 144 ? -12.527 -14.110 2.144 1.00 85.81 144 PHE A N 1
ATOM 1196 C CA . PHE A 1 144 ? -13.657 -14.539 2.969 1.00 85.81 144 PHE A CA 1
ATOM 1197 C C . PHE A 1 144 ? -14.786 -15.202 2.153 1.00 85.81 144 PHE A C 1
ATOM 1199 O O . PHE A 1 144 ? -15.284 -14.617 1.195 1.00 85.81 144 PHE A O 1
ATOM 1206 N N . PRO A 1 145 ? -15.278 -16.392 2.560 1.00 76.56 145 PRO A N 1
ATOM 1207 C CA . PRO A 1 145 ? -16.342 -17.110 1.847 1.00 76.56 145 PRO A CA 1
ATOM 1208 C C . PRO A 1 145 ? -17.721 -16.437 1.947 1.00 76.56 145 PRO A C 1
ATOM 1210 O O . PRO A 1 145 ? -18.544 -16.597 1.050 1.00 76.56 145 PRO A O 1
ATOM 1213 N N . ASN A 1 146 ? -17.966 -15.683 3.023 1.00 85.25 146 ASN A N 1
ATOM 1214 C CA . ASN A 1 146 ? -19.085 -14.753 3.160 1.00 85.25 146 ASN A CA 1
ATOM 1215 C C . ASN A 1 146 ? -18.468 -13.383 3.439 1.00 85.25 146 ASN A C 1
ATOM 1217 O O . ASN A 1 146 ? -18.159 -13.101 4.599 1.00 85.25 146 ASN A O 1
ATOM 1221 N N . PRO A 1 147 ? -18.179 -12.596 2.394 1.00 81.81 147 PRO A N 1
ATOM 1222 C CA . PRO A 1 147 ? -17.363 -11.409 2.546 1.00 81.81 147 PRO A CA 1
ATOM 1223 C C . PRO A 1 147 ? -18.097 -10.386 3.414 1.00 81.81 147 PRO A C 1
ATOM 1225 O O . PRO A 1 147 ? -19.227 -10.019 3.077 1.00 81.81 147 PRO A O 1
ATOM 1228 N N . PRO A 1 148 ? -17.487 -9.933 4.518 1.00 85.56 148 PRO A N 1
ATOM 1229 C CA . PRO A 1 148 ? -18.027 -8.815 5.269 1.00 85.56 148 PRO A CA 1
ATOM 1230 C C . PRO A 1 148 ? -17.821 -7.510 4.481 1.00 85.56 148 PRO A C 1
ATOM 1232 O O . PRO A 1 148 ? -17.121 -7.477 3.456 1.00 85.56 148 PRO A O 1
ATOM 1235 N N . SER A 1 149 ? -18.460 -6.428 4.925 1.00 90.56 149 SER A N 1
ATOM 1236 C CA . SER A 1 149 ? -18.371 -5.132 4.251 1.00 90.56 149 SER A CA 1
ATOM 1237 C C . SER A 1 149 ? -17.056 -4.446 4.603 1.00 90.56 149 SER A C 1
ATOM 1239 O O . SER A 1 149 ? -16.988 -3.682 5.561 1.00 90.56 149 SER A O 1
ATOM 1241 N N . PHE A 1 150 ? -16.009 -4.747 3.838 1.00 91.56 150 PHE A N 1
ATOM 1242 C CA . PHE A 1 150 ? -14.759 -3.996 3.886 1.00 91.56 150 PHE A CA 1
ATOM 1243 C C . PHE A 1 150 ? -14.874 -2.697 3.098 1.00 91.56 150 PHE A C 1
ATOM 1245 O O . PHE A 1 150 ? -15.270 -2.727 1.927 1.00 91.56 150 PHE A O 1
ATOM 1252 N N . GLU A 1 151 ? -14.439 -1.602 3.711 1.00 92.00 151 GLU A N 1
ATOM 1253 C CA . GLU A 1 151 ? -14.250 -0.308 3.060 1.00 92.00 151 GLU A CA 1
ATOM 1254 C C . GLU A 1 151 ? -12.860 0.233 3.409 1.00 92.00 151 GLU A C 1
ATOM 1256 O O . GLU A 1 151 ? -12.457 0.256 4.574 1.00 92.00 151 GLU A O 1
ATOM 1261 N N . PHE A 1 152 ? -12.108 0.633 2.381 1.00 92.94 152 PHE A N 1
ATOM 1262 C CA . PHE A 1 152 ? -10.789 1.240 2.537 1.00 92.94 152 PHE A CA 1
ATOM 1263 C C . PHE A 1 152 ? -10.768 2.606 1.871 1.00 92.94 152 PHE A C 1
ATOM 1265 O O . PHE A 1 152 ? -10.938 2.720 0.655 1.00 92.94 152 PHE A O 1
ATOM 1272 N N . GLU A 1 153 ? -10.449 3.631 2.650 1.00 92.56 153 GLU A N 1
ATOM 1273 C CA . GLU A 1 153 ? -10.137 4.953 2.131 1.00 92.56 153 GLU A CA 1
ATOM 1274 C C . GLU A 1 153 ? -8.653 5.239 2.355 1.00 92.56 153 GLU A C 1
ATOM 1276 O O . GLU A 1 153 ? -8.147 5.181 3.475 1.00 92.56 153 GLU A O 1
ATOM 1281 N N . ILE A 1 154 ? -7.939 5.547 1.272 1.00 92.25 154 ILE A N 1
ATOM 1282 C CA . ILE A 1 154 ? -6.566 6.043 1.335 1.00 92.25 154 ILE A CA 1
ATOM 1283 C C . ILE A 1 154 ? -6.539 7.398 0.648 1.00 92.25 154 ILE A C 1
ATOM 1285 O O . ILE A 1 154 ? -6.731 7.492 -0.566 1.00 92.25 154 ILE A O 1
ATOM 1289 N N . SER A 1 155 ? -6.294 8.447 1.426 1.00 91.44 155 SER A N 1
ATOM 1290 C CA . SER A 1 155 ? -6.365 9.832 0.962 1.00 91.44 155 SER A CA 1
ATOM 1291 C C . SER A 1 155 ? -5.110 10.614 1.331 1.00 91.44 155 SER A C 1
ATOM 1293 O O . SER A 1 155 ? -4.413 10.302 2.295 1.00 91.44 155 SER A O 1
ATOM 1295 N N . ARG A 1 156 ? -4.770 11.620 0.520 1.00 90.88 156 ARG A N 1
ATOM 1296 C CA . ARG A 1 156 ? -3.587 12.469 0.724 1.00 90.88 156 ARG A CA 1
ATOM 1297 C C . ARG A 1 156 ? -3.683 13.204 2.055 1.00 90.88 156 ARG A C 1
ATOM 1299 O O . ARG A 1 156 ? -4.710 13.812 2.348 1.00 90.88 156 ARG A O 1
ATOM 1306 N N . VAL A 1 157 ? -2.602 13.203 2.833 1.00 89.44 157 VAL A N 1
ATOM 1307 C CA . VAL A 1 157 ? -2.531 14.046 4.030 1.00 89.44 157 VAL A CA 1
ATOM 1308 C C . VAL A 1 157 ? -2.179 15.471 3.627 1.00 89.44 157 VAL A C 1
ATOM 1310 O O . VAL A 1 157 ? -1.196 15.700 2.923 1.00 89.44 157 VAL A O 1
ATOM 1313 N N . CYS A 1 158 ? -2.952 16.431 4.128 1.00 87.88 158 CYS A N 1
ATOM 1314 C CA . CYS A 1 158 ? -2.645 17.852 4.032 1.00 87.88 158 CYS A CA 1
ATOM 1315 C C . CYS A 1 158 ? -2.108 18.387 5.361 1.00 87.88 158 CYS A C 1
ATOM 1317 O O . CYS A 1 158 ? -2.510 17.937 6.433 1.00 87.88 158 CYS A O 1
ATOM 1319 N N . SER A 1 159 ? -1.233 19.389 5.298 1.00 80.88 159 SER A N 1
ATOM 1320 C CA . SER A 1 159 ? -0.745 20.088 6.482 1.00 80.88 159 SER A CA 1
ATOM 1321 C C . SER A 1 159 ? -1.899 20.773 7.203 1.00 80.88 159 SER A C 1
ATOM 1323 O O . SER A 1 159 ? -2.611 21.584 6.608 1.00 80.88 159 SER A O 1
ATOM 1325 N N . SER A 1 160 ? -2.003 20.570 8.514 1.00 79.25 160 SER A N 1
ATOM 1326 C CA . SER A 1 160 ? -2.931 21.327 9.365 1.00 79.25 160 SER A CA 1
ATOM 1327 C C . SER A 1 160 ? -2.682 22.846 9.350 1.00 79.25 160 SER A C 1
ATOM 1329 O O . SER A 1 160 ? -3.579 23.622 9.674 1.00 79.25 160 SER A O 1
ATOM 1331 N N . LYS A 1 161 ? -1.475 23.290 8.963 1.00 79.19 161 LYS A N 1
ATOM 1332 C CA . LYS A 1 161 ? -1.068 24.706 8.963 1.00 79.19 161 LYS A CA 1
ATOM 1333 C C . LYS A 1 161 ? -1.352 25.420 7.642 1.00 79.19 161 LYS A C 1
ATOM 1335 O O . LYS A 1 161 ? -1.798 26.564 7.673 1.00 79.19 161 LYS A O 1
ATOM 1340 N N . SER A 1 162 ? -1.050 24.789 6.504 1.00 83.25 162 SER A N 1
ATOM 1341 C CA . SER A 1 162 ? -1.194 25.403 5.171 1.00 83.25 162 SER A CA 1
ATOM 1342 C C . SER A 1 162 ? -2.359 24.849 4.352 1.00 83.25 162 SER A C 1
ATOM 1344 O O . SER A 1 162 ? -2.771 25.489 3.389 1.00 83.25 162 SER A O 1
ATOM 1346 N N . GLY A 1 163 ? -2.894 23.678 4.709 1.00 84.00 163 GLY A N 1
ATOM 1347 C CA . GLY A 1 163 ? -3.877 22.952 3.902 1.00 84.00 163 GLY A CA 1
ATOM 1348 C C . GLY A 1 163 ? -3.297 22.303 2.640 1.00 84.00 163 GLY A C 1
ATOM 1349 O O . GLY A 1 163 ? -4.044 21.680 1.891 1.00 84.00 163 GLY A O 1
ATOM 1350 N N . GLU A 1 164 ? -1.990 22.426 2.397 1.00 87.69 164 GLU A N 1
ATOM 1351 C CA . GLU A 1 164 ? -1.311 21.832 1.241 1.00 87.69 164 GLU A CA 1
ATOM 1352 C C . GLU A 1 164 ? -0.954 20.366 1.499 1.00 87.69 164 GLU A C 1
ATOM 1354 O O . GLU A 1 164 ? -0.661 19.989 2.635 1.00 87.69 164 GLU A O 1
ATOM 1359 N N . GLU A 1 165 ? -0.939 19.549 0.442 1.00 87.06 165 GLU A N 1
ATOM 1360 C CA . GLU A 1 165 ? -0.512 18.150 0.525 1.00 87.06 165 GLU A CA 1
ATOM 1361 C C . GLU A 1 165 ? 0.911 18.031 1.080 1.00 87.06 165 GLU A C 1
ATOM 1363 O O . GLU A 1 165 ? 1.835 18.734 0.660 1.00 87.06 165 GLU A O 1
ATOM 1368 N N . LEU A 1 166 ? 1.103 17.098 2.009 1.00 87.75 166 LEU A N 1
ATOM 1369 C CA . LEU A 1 166 ? 2.405 16.815 2.587 1.00 87.75 166 LEU A CA 1
ATOM 1370 C C . LEU A 1 166 ? 3.190 15.890 1.663 1.00 87.75 166 LEU A C 1
ATOM 1372 O O . LEU A 1 166 ? 2.911 14.694 1.539 1.00 87.75 166 LEU A O 1
ATOM 1376 N N . PHE A 1 167 ? 4.219 16.455 1.041 1.00 91.56 167 PHE A N 1
ATOM 1377 C CA . PHE A 1 167 ? 5.210 15.704 0.289 1.00 91.56 167 PHE A CA 1
ATOM 1378 C C . PHE A 1 167 ? 6.608 16.295 0.465 1.00 91.56 167 PHE A C 1
ATOM 1380 O O . PHE A 1 167 ? 6.791 17.437 0.888 1.00 91.56 167 PHE A O 1
ATOM 1387 N N . LYS A 1 168 ? 7.617 15.505 0.104 1.00 90.38 168 LYS A N 1
ATOM 1388 C CA . LYS A 1 168 ? 9.015 15.916 0.098 1.00 90.38 168 LYS A CA 1
ATOM 1389 C C . LYS A 1 168 ? 9.717 15.437 -1.162 1.00 90.38 168 LYS A C 1
ATOM 1391 O O . LYS A 1 168 ? 9.647 14.260 -1.513 1.00 90.38 168 LYS A O 1
ATOM 1396 N N . THR A 1 169 ? 10.440 16.343 -1.811 1.00 90.56 169 THR A N 1
ATOM 1397 C CA . THR A 1 169 ? 11.365 15.991 -2.892 1.00 90.56 169 THR A CA 1
ATOM 1398 C C . THR A 1 169 ? 12.680 15.491 -2.297 1.00 90.56 169 THR A C 1
ATOM 1400 O O . THR A 1 169 ? 13.295 16.164 -1.468 1.00 90.56 169 THR A O 1
ATOM 1403 N N . VAL A 1 170 ? 13.118 14.310 -2.722 1.00 87.00 170 VAL A N 1
ATOM 1404 C CA . VAL A 1 170 ? 14.339 13.641 -2.265 1.00 87.00 170 VAL A CA 1
ATOM 1405 C C . VAL A 1 170 ? 15.200 13.240 -3.459 1.00 87.00 170 VAL A C 1
ATOM 1407 O O . VAL A 1 170 ? 14.698 12.873 -4.518 1.00 87.00 170 VAL A O 1
ATOM 1410 N N . TRP A 1 171 ? 16.518 13.302 -3.286 1.00 86.19 171 TRP A N 1
ATOM 1411 C CA . TRP A 1 171 ? 17.486 12.864 -4.290 1.00 86.19 171 TRP A CA 1
ATOM 1412 C C . TRP A 1 171 ? 18.095 11.556 -3.828 1.00 86.19 171 TRP A C 1
ATOM 1414 O O . TRP A 1 171 ? 18.914 11.535 -2.909 1.00 86.19 171 TRP A O 1
ATOM 1424 N N . VAL A 1 172 ? 17.680 10.459 -4.449 1.00 83.12 172 VAL A N 1
ATOM 1425 C CA . VAL A 1 172 ? 18.021 9.122 -3.976 1.00 83.12 172 VAL A CA 1
ATOM 1426 C C . VAL A 1 172 ? 18.800 8.363 -5.036 1.00 83.12 172 VAL A C 1
ATOM 1428 O O . VAL A 1 172 ? 18.499 8.410 -6.230 1.00 83.12 172 VAL A O 1
ATOM 1431 N N . GLU A 1 173 ? 19.844 7.669 -4.596 1.00 79.81 173 GLU A N 1
ATOM 1432 C CA . GLU A 1 173 ? 20.494 6.644 -5.406 1.00 79.81 173 GLU A CA 1
ATOM 1433 C C . GLU A 1 173 ? 19.446 5.601 -5.814 1.00 79.81 173 GLU A C 1
ATOM 1435 O O . GLU A 1 173 ? 18.563 5.280 -5.020 1.00 79.81 173 GLU A O 1
ATOM 1440 N N . ASN A 1 174 ? 19.514 5.079 -7.042 1.00 72.44 174 ASN A N 1
ATOM 1441 C CA . ASN A 1 174 ? 18.534 4.108 -7.536 1.00 72.44 174 ASN A CA 1
ATOM 1442 C C . ASN A 1 174 ? 18.684 2.738 -6.833 1.00 72.44 174 ASN A C 1
ATOM 1444 O O . ASN A 1 174 ? 19.240 1.795 -7.387 1.00 72.44 174 ASN A O 1
ATOM 1448 N N . ASN A 1 175 ? 18.251 2.675 -5.573 1.00 78.12 175 ASN A N 1
ATOM 1449 C CA . ASN A 1 175 ? 18.384 1.562 -4.645 1.00 78.12 175 ASN A CA 1
ATOM 1450 C C . ASN A 1 175 ? 17.187 1.566 -3.681 1.00 78.12 175 ASN A C 1
ATOM 1452 O O . ASN A 1 175 ? 16.971 2.536 -2.948 1.00 78.12 175 ASN A O 1
ATOM 1456 N N . SER A 1 176 ? 16.448 0.457 -3.634 1.00 75.25 176 SER A N 1
ATOM 1457 C CA . SER A 1 176 ? 15.240 0.302 -2.813 1.00 75.25 176 SER A CA 1
ATOM 1458 C C . SER A 1 176 ? 15.456 0.572 -1.321 1.00 75.25 176 SER A C 1
ATOM 1460 O O . SER A 1 176 ? 14.633 1.205 -0.668 1.00 75.25 176 SER A O 1
ATOM 1462 N N . ASN A 1 177 ? 16.596 0.178 -0.754 1.00 81.00 177 ASN A N 1
ATOM 1463 C CA . ASN A 1 177 ? 16.878 0.476 0.651 1.00 81.00 177 ASN A CA 1
ATOM 1464 C C . ASN A 1 177 ? 17.096 1.970 0.892 1.00 81.00 177 ASN A C 1
ATOM 1466 O O . ASN A 1 177 ? 16.755 2.466 1.962 1.00 81.00 177 ASN A O 1
ATOM 1470 N N . LYS A 1 178 ? 17.641 2.700 -0.087 1.00 85.50 178 LYS A N 1
ATOM 1471 C CA . LYS A 1 178 ? 17.854 4.144 0.043 1.00 85.50 178 LYS A CA 1
ATOM 1472 C C . LYS A 1 178 ? 16.536 4.905 0.009 1.00 85.50 178 LYS A C 1
ATOM 1474 O O . LYS A 1 178 ? 16.364 5.798 0.830 1.00 85.50 178 LYS A O 1
ATOM 1479 N N . ILE A 1 179 ? 15.589 4.515 -0.846 1.00 86.06 179 ILE A N 1
ATOM 1480 C CA . ILE A 1 179 ? 14.273 5.166 -0.855 1.00 86.06 179 ILE A CA 1
ATOM 1481 C C . ILE A 1 179 ? 13.517 4.938 0.453 1.00 86.06 179 ILE A C 1
ATOM 1483 O O . ILE A 1 179 ? 12.966 5.884 1.004 1.00 86.06 179 ILE A O 1
ATOM 1487 N N . TYR A 1 180 ? 13.574 3.732 1.017 1.00 88.06 180 TYR A N 1
ATOM 1488 C CA . TYR A 1 180 ? 12.974 3.454 2.320 1.00 88.06 180 TYR A CA 1
ATOM 1489 C C . TYR A 1 180 ? 13.518 4.370 3.432 1.00 88.06 180 TYR A C 1
ATOM 1491 O O . TYR A 1 180 ? 12.744 4.903 4.225 1.00 88.06 180 TYR A O 1
ATOM 1499 N N . GLN A 1 181 ? 14.830 4.617 3.467 1.00 88.75 181 GLN A N 1
ATOM 1500 C CA . GLN A 1 181 ? 15.416 5.545 4.442 1.00 88.75 181 GLN A CA 1
ATOM 1501 C C . GLN A 1 181 ? 14.950 6.991 4.231 1.00 88.75 181 GLN A C 1
ATOM 1503 O O . GLN A 1 181 ? 14.690 7.699 5.203 1.00 88.75 181 GLN A O 1
ATOM 1508 N N . GLU A 1 182 ? 14.802 7.427 2.979 1.00 91.19 182 GLU A N 1
ATOM 1509 C CA . GLU A 1 182 ? 14.289 8.767 2.679 1.00 91.19 182 GLU A CA 1
ATOM 1510 C C . GLU A 1 182 ? 12.809 8.924 3.058 1.00 91.19 182 GLU A C 1
ATOM 1512 O O . GLU A 1 182 ? 12.433 9.988 3.546 1.00 91.19 182 GLU A O 1
ATOM 1517 N N . ILE A 1 183 ? 11.986 7.874 2.928 1.00 91.00 183 ILE A N 1
ATOM 1518 C CA . ILE A 1 183 ? 10.596 7.884 3.418 1.00 91.00 183 ILE A CA 1
ATOM 1519 C C . ILE A 1 183 ? 10.563 8.066 4.941 1.00 91.00 183 ILE A C 1
ATOM 1521 O O . ILE A 1 183 ? 9.859 8.945 5.430 1.00 91.00 183 ILE A O 1
ATOM 1525 N N . LEU A 1 184 ? 11.361 7.299 5.694 1.00 90.62 184 LEU A N 1
ATOM 1526 C CA . LEU A 1 184 ? 11.444 7.427 7.157 1.00 90.62 184 LEU A CA 1
ATOM 1527 C C . LEU A 1 184 ? 11.920 8.816 7.593 1.00 90.62 184 LEU A C 1
ATOM 1529 O O . LEU A 1 184 ? 11.394 9.396 8.540 1.00 90.62 184 LEU A O 1
ATOM 1533 N N . LYS A 1 185 ? 12.912 9.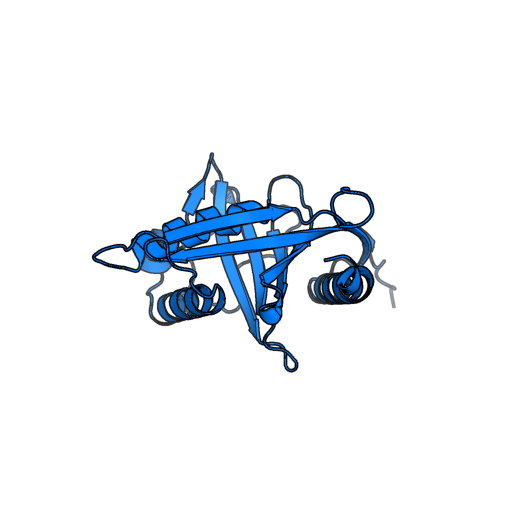370 6.891 1.00 91.06 185 LYS A N 1
ATOM 1534 C CA . LYS A 1 185 ? 13.415 10.717 7.163 1.00 91.06 185 LYS A CA 1
ATOM 1535 C C . LYS A 1 185 ? 12.362 11.783 6.864 1.00 91.06 185 LYS A C 1
ATOM 1537 O O . LYS A 1 185 ? 12.200 12.708 7.650 1.00 91.06 185 LYS A O 1
ATOM 1542 N N . ALA A 1 186 ? 11.654 11.665 5.740 1.00 91.31 186 ALA A N 1
ATOM 1543 C CA . ALA A 1 186 ? 10.555 12.562 5.403 1.00 91.31 186 ALA A CA 1
ATOM 1544 C C . ALA A 1 186 ? 9.435 12.488 6.452 1.00 91.31 186 ALA A C 1
ATOM 1546 O O . ALA A 1 186 ? 8.940 13.528 6.869 1.00 91.31 186 ALA A O 1
ATOM 1547 N N . TYR A 1 187 ? 9.105 11.282 6.925 1.00 91.31 187 TYR A N 1
ATOM 1548 C CA . TYR A 1 187 ? 8.124 11.071 7.986 1.00 91.31 187 TYR A CA 1
ATOM 1549 C C . TYR A 1 187 ? 8.529 11.787 9.277 1.00 91.31 187 TYR A C 1
ATOM 1551 O O . TYR A 1 187 ? 7.772 12.602 9.785 1.00 91.31 187 TYR A O 1
ATOM 1559 N N . ALA A 1 188 ? 9.754 11.564 9.761 1.00 90.19 188 ALA A N 1
ATOM 1560 C CA . ALA A 1 188 ? 10.248 12.172 10.998 1.00 90.19 188 ALA A CA 1
ATOM 1561 C C . ALA A 1 188 ? 10.331 13.710 10.950 1.00 90.19 188 ALA A C 1
ATOM 1563 O O . ALA A 1 188 ? 10.278 14.363 11.985 1.00 90.19 188 ALA A O 1
ATOM 1564 N N . GLU A 1 189 ? 10.498 14.301 9.766 1.00 90.19 189 GLU A N 1
ATOM 1565 C CA . GLU A 1 189 ? 10.512 15.760 9.602 1.00 90.19 189 GLU A CA 1
ATOM 1566 C C . GLU A 1 189 ? 9.106 16.370 9.510 1.00 90.19 189 GLU A C 1
ATOM 1568 O O . GLU A 1 189 ? 8.931 17.550 9.813 1.00 90.19 189 GLU A O 1
ATOM 1573 N N . LEU A 1 190 ? 8.120 15.588 9.065 1.00 86.12 190 LEU A N 1
ATOM 1574 C CA . LEU A 1 190 ? 6.747 16.042 8.839 1.00 86.12 190 LEU A CA 1
ATOM 1575 C C . LEU A 1 190 ? 5.769 15.529 9.905 1.00 86.12 190 LEU A C 1
ATOM 1577 O O . LEU A 1 190 ? 4.617 15.951 9.888 1.00 86.12 190 LEU A O 1
ATOM 1581 N N . SER A 1 191 ? 6.219 14.689 10.845 1.00 83.19 191 SER A N 1
ATOM 1582 C CA . SER A 1 191 ? 5.378 14.054 11.868 1.00 83.19 191 SER A CA 1
ATOM 1583 C C . SER A 1 191 ? 4.576 15.050 12.693 1.00 83.19 191 SER A C 1
ATOM 1585 O O . SER A 1 191 ? 3.398 14.840 12.954 1.00 83.19 191 SER A O 1
ATOM 1587 N N . ASP A 1 192 ? 5.186 16.189 13.017 1.00 84.88 192 ASP A N 1
ATOM 1588 C CA . ASP A 1 192 ? 4.554 17.259 13.794 1.00 84.88 192 ASP A CA 1
ATOM 1589 C C . ASP A 1 192 ? 3.515 18.074 12.990 1.00 84.88 192 ASP A C 1
ATO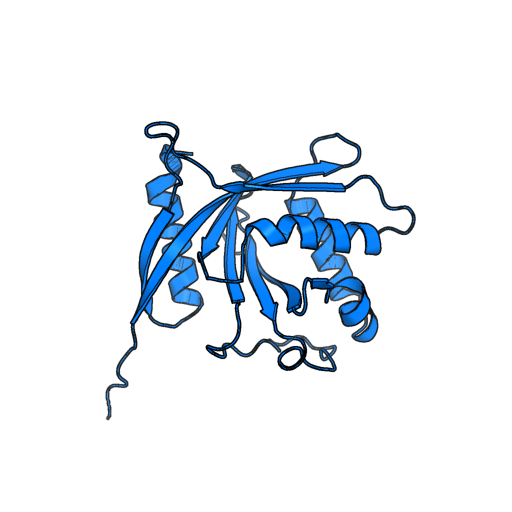M 1591 O O . ASP A 1 192 ? 2.964 19.058 13.495 1.00 84.88 192 ASP A O 1
ATOM 1595 N N . LEU A 1 193 ? 3.300 17.746 11.709 1.00 80.75 193 LEU A N 1
ATOM 1596 C CA . LEU A 1 193 ? 2.347 18.410 10.812 1.00 80.75 193 LEU A CA 1
ATOM 1597 C C . LEU A 1 193 ? 1.113 17.558 10.485 1.00 80.75 193 LEU A C 1
ATOM 1599 O O . LEU A 1 193 ? 0.198 18.101 9.852 1.00 80.75 193 LEU A O 1
ATOM 1603 N N . PHE A 1 194 ? 1.118 16.276 10.866 1.00 75.12 194 PHE A N 1
ATOM 1604 C CA . PHE A 1 194 ? 0.019 15.329 10.649 1.00 75.12 194 PHE A CA 1
ATOM 1605 C C . PHE A 1 194 ? -1.178 15.554 11.586 1.00 75.12 194 PHE A C 1
ATOM 1607 O O . PHE A 1 194 ? -1.025 16.260 12.610 1.00 75.12 194 PHE A O 1
#